Protein AF-0000000069871556 (afdb_homodimer)

Secondary structure (DSSP, 8-state):
---HHHHHHHHHHHHHHHHHHHHHHHHHHHHHHHT-HHHHHHHHHHHHHHHHHHHHHHHHHHHTT-------B-------SSHHHHHHHHHHHHHHHHHHHHHHHHHHHHTT-HHHHHHHHHHHHHHHHHHHHHHHHHHHHHHHTTTTHHHHHHHHTT-/---HHHHHHHHHHHHHHHHHHHHHHHHHHHHHHHT-HHHHHHHHHHHHHHHHHHHHHHHHHHHTT-------B-------S-HHHHHHHHHHHHHHHHHHHHHHHHHHHHTT-HHHHHHHHHHHHHHHHHHHHHHHHHHHHHHHTTTTHHHHHHHHTT-

Solvent-accessible surface area (backbone atoms only — not comparable to full-atom values): 15840 Å² total; per-residue (Å²): 116,59,48,70,70,56,45,51,53,51,36,52,48,30,41,50,26,45,39,49,15,46,35,27,38,17,48,13,46,42,26,46,62,72,68,33,58,15,48,14,47,41,24,39,52,49,14,52,50,30,42,49,53,23,51,53,52,35,50,49,35,33,74,36,70,37,79,49,60,50,62,54,34,71,63,47,73,57,77,76,86,50,71,63,56,47,36,48,49,48,27,53,47,44,50,50,52,43,52,52,52,51,52,49,41,49,53,28,56,75,68,66,37,63,68,56,36,59,59,46,48,56,52,55,56,49,40,54,52,51,36,52,51,32,46,49,50,40,52,50,43,67,71,41,35,87,86,30,43,62,57,54,23,53,58,40,40,72,105,118,60,49,72,69,56,44,50,52,51,37,51,48,30,40,50,26,45,41,50,16,47,34,27,38,18,48,14,46,42,28,45,61,72,68,32,58,16,48,13,46,40,25,40,54,49,14,54,50,29,41,49,51,23,48,54,53,34,52,49,35,32,74,36,71,37,79,50,60,48,61,55,32,71,64,44,72,58,76,75,87,47,73,63,56,47,35,47,49,48,28,53,48,43,51,50,51,43,51,54,51,52,52,49,42,51,53,27,54,76,66,65,37,62,69,57,35,58,59,46,47,56,53,57,59,49,39,54,54,51,35,52,50,33,47,49,50,40,53,50,44,66,70,41,35,86,86,30,41,61,58,53,24,53,59,39,41,72,105

InterPro domains:
  IPR001519 Ferritin [PTHR11431] (3-147)
  IPR008331 Ferritin/DPS domain [PF00210] (8-143)
  IPR009040 Ferritin-like diiron domain [PS50905] (1-145)
  IPR009078 Ferritin-like superfamily [SSF47240] (1-158)
  IPR012347 Ferritin-like [G3DSA:1.20.1260.10] (1-159)
  IPR041719 Ferritin, prokaryotic-type [cd01055] (3-156)

Radius of gyration: 21.1 Å; Cα contacts (8 Å, |Δi|>4): 414; chains: 2; bounding box: 62×54×36 Å

Nearest PDB structures (foldseek):
  7vvs-assembly1_D  TM=9.838E-01  e=4.159E-13  Thermotoga maritima MSB8
  6txl-assembly1_D  TM=9.818E-01  e=3.579E-13  Thermotoga maritima MSB8
  6txm-assembly1_C  TM=9.815E-01  e=4.596E-13  Thermotoga maritima MSB8
  6txm-assembly1_H  TM=9.782E-01  e=6.858E-13  Thermotoga maritima MSB8
  6txm-assembly1_E  TM=9.818E-01  e=9.734E-13  Thermotoga maritima MSB8

pLDDT: mean 97.81, std 2.48, range [74.44, 98.88]

Organism: Bacteroides thetaiotaomicron (strain ATCC 29148 / DSM 2079 / JCM 5827 / CCUG 10774 / NCTC 10582 / VPI-5482 / E50) (NCBI:txid226186)

Sequence (318 aa):
MISEKLQKAINEQITAEMWSSNLYLAMSFYFEKEGFSGFAHWMKKQSQEEMGHAYAMADYIIKRGGTAIVDKIDVVPNGWGTPLEVFEHVYKHECHVSALVDKLVDVAAAEKDKATQDFLWGFVREQVEEEATAQGIVDKIKKAGDTGIFFVDSQLGQRMISEKLQKAINEQITAEMWSSNLYLAMSFYFEKEGFSGFAHWMKKQSQEEMGHAYAMADYIIKRGGTAIVDKIDVVPNGWGTPLEVFEHVYKHECHVSALVDKLVDVAAAEKDKATQDFLWGFVREQVEEEATAQGIVDKIKKAGDTGIFFVDSQLGQR

Foldseek 3Di:
DDDPQLLVLLLVLLLVLLLQLVQLQLVLVACVVVPLNLSSQLSNVVSVVSNVVSVLSQVVQVVVVHHHDDDDHDDYDNDDDDPLGSLVVVLVSLVVSLVSLVVSLVSCVVVVPVVVNVVSVVVNVVSVVSNVVSVVLSVVDVVCDPVCNNVSSVVSSVD/DDDPQLLVLLLVLLLVLLLQLVQLQLVLVACVVVPLNLSSQLSNVVSVVSNVVSVLSQVVQVVVVHHHDDDDHDDYDNDDDDPLGSLVVVLVSLVVSLVSLVVSLVSCVVVVPPVVNVVSVVVNVVSVVSNVVSVVLSVVDVVCDPVCNNVSSVVSSVD

Structure (mmCIF, N/CA/C/O backbone):
data_AF-0000000069871556-model_v1
#
loop_
_entity.id
_entity.type
_entity.pdbx_description
1 polymer Ferritin
#
loop_
_atom_site.group_PDB
_atom_site.id
_atom_site.type_symbol
_atom_site.label_atom_id
_atom_site.label_alt_id
_atom_site.label_comp_id
_atom_site.label_asym_id
_atom_site.label_entity_id
_atom_site.label_seq_id
_atom_site.pdbx_PDB_ins_code
_atom_site.Cartn_x
_atom_site.Cartn_y
_atom_site.Cartn_z
_atom_site.occupancy
_atom_site.B_iso_or_equiv
_atom_site.auth_seq_id
_atom_site.auth_comp_id
_atom_site.auth_asym_id
_atom_site.auth_atom_id
_atom_site.pdbx_PDB_model_num
ATOM 1 N N . MET A 1 1 ? -1.013 -27.422 -10.117 1 91.06 1 MET A N 1
ATOM 2 C CA . MET A 1 1 ? -1.24 -26.625 -8.922 1 91.06 1 MET A CA 1
ATOM 3 C C . MET A 1 1 ? 0.07 -26.359 -8.188 1 91.06 1 MET A C 1
ATOM 5 O O . MET A 1 1 ? 0.954 -27.219 -8.156 1 91.06 1 MET A O 1
ATOM 9 N N . ILE A 1 2 ? 0.236 -25.047 -7.73 1 96.31 2 ILE A N 1
ATOM 10 C CA . ILE A 1 2 ? 1.456 -24.688 -7.016 1 96.31 2 ILE A CA 1
ATOM 11 C C . ILE A 1 2 ? 1.526 -25.453 -5.699 1 96.31 2 ILE A C 1
ATOM 13 O O . ILE A 1 2 ? 0.503 -25.672 -5.047 1 96.31 2 ILE A O 1
ATOM 17 N N . SER A 1 3 ? 2.709 -25.938 -5.312 1 97.69 3 SER A N 1
ATOM 18 C CA . SER A 1 3 ? 2.873 -26.672 -4.062 1 97.69 3 SER A CA 1
ATOM 19 C C . SER A 1 3 ? 2.678 -25.766 -2.855 1 97.69 3 SER A C 1
ATOM 21 O O . SER A 1 3 ? 2.826 -24.547 -2.957 1 97.69 3 SER A O 1
ATOM 23 N N . GLU A 1 4 ? 2.328 -26.375 -1.718 1 97.62 4 GLU A N 1
ATOM 24 C CA . GLU A 1 4 ? 2.154 -25.609 -0.485 1 97.62 4 GLU A CA 1
ATOM 25 C C . GLU A 1 4 ? 3.447 -24.906 -0.086 1 97.62 4 GLU A C 1
ATOM 27 O O . GLU A 1 4 ? 3.418 -23.781 0.398 1 97.62 4 GLU A O 1
ATOM 32 N N . LYS A 1 5 ? 4.512 -25.641 -0.271 1 98.06 5 LYS A N 1
ATOM 33 C CA . LYS A 1 5 ? 5.816 -25.078 0.077 1 98.06 5 LYS A CA 1
ATOM 34 C C . LYS A 1 5 ? 6.125 -23.844 -0.761 1 98.06 5 LYS A C 1
ATOM 36 O O . LYS A 1 5 ? 6.547 -22.812 -0.228 1 98.06 5 LYS A O 1
ATOM 41 N N . LEU A 1 6 ? 5.945 -23.922 -2.016 1 98.06 6 LEU A N 1
ATOM 42 C CA . LEU A 1 6 ? 6.219 -22.812 -2.916 1 98.06 6 LEU A CA 1
ATOM 43 C C . LEU A 1 6 ? 5.238 -21.672 -2.68 1 98.06 6 LEU A C 1
ATOM 45 O O . LEU A 1 6 ? 5.629 -20.5 -2.688 1 98.06 6 LEU A O 1
ATOM 49 N N . GLN A 1 7 ? 3.977 -22.016 -2.512 1 98.38 7 GLN A N 1
ATOM 50 C CA . GLN A 1 7 ? 2.969 -21.016 -2.191 1 98.38 7 GLN A CA 1
ATOM 51 C C . GLN A 1 7 ? 3.369 -20.203 -0.959 1 98.38 7 GLN A C 1
ATOM 53 O O . GLN A 1 7 ? 3.291 -18.969 -0.964 1 98.38 7 GLN A O 1
ATOM 58 N N . LYS A 1 8 ? 3.775 -20.891 0.031 1 98.62 8 LYS A N 1
ATOM 59 C CA . LYS A 1 8 ? 4.195 -20.219 1.262 1 98.62 8 LYS A CA 1
ATOM 60 C C . LYS A 1 8 ? 5.387 -19.312 1.014 1 98.62 8 LYS A C 1
ATOM 62 O O . LYS A 1 8 ? 5.418 -18.172 1.501 1 98.62 8 LYS A O 1
ATOM 67 N N . ALA A 1 9 ? 6.328 -19.75 0.281 1 98.75 9 ALA A N 1
ATOM 68 C CA . ALA A 1 9 ? 7.535 -18.984 -0.005 1 98.75 9 ALA A CA 1
ATOM 69 C C . ALA A 1 9 ? 7.203 -17.719 -0.8 1 98.75 9 ALA A C 1
ATOM 71 O O . ALA A 1 9 ? 7.746 -16.641 -0.532 1 98.75 9 ALA A O 1
ATOM 72 N N . ILE A 1 10 ? 6.348 -17.859 -1.777 1 98.75 10 ILE A N 1
ATOM 73 C CA . ILE A 1 10 ? 5.984 -16.703 -2.592 1 98.75 10 ILE A CA 1
ATOM 74 C C . ILE A 1 10 ? 5.18 -15.719 -1.754 1 98.75 10 ILE A C 1
ATOM 76 O O . ILE A 1 10 ? 5.363 -14.5 -1.87 1 98.75 10 ILE A O 1
ATOM 80 N N . ASN A 1 11 ? 4.301 -16.203 -0.9 1 98.81 11 ASN A N 1
ATOM 81 C CA . ASN A 1 11 ? 3.559 -15.312 -0.019 1 98.81 11 ASN A CA 1
ATOM 82 C C . ASN A 1 11 ? 4.492 -14.555 0.923 1 98.81 11 ASN A 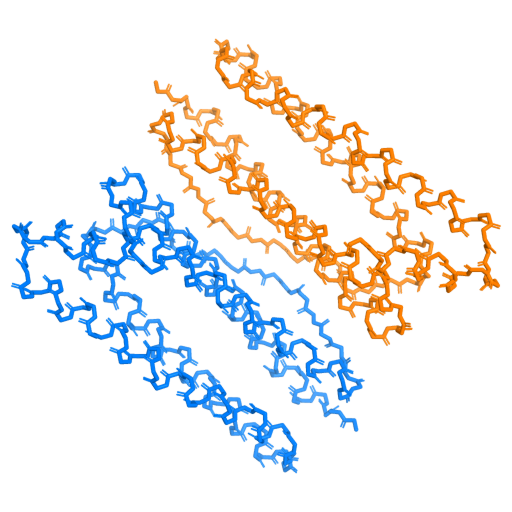C 1
ATOM 84 O O . ASN A 1 11 ? 4.246 -13.391 1.239 1 98.81 11 ASN A O 1
ATOM 88 N N . GLU A 1 12 ? 5.531 -15.203 1.371 1 98.81 12 GLU A N 1
ATOM 89 C CA . GLU A 1 12 ? 6.535 -14.516 2.174 1 98.81 12 GLU A CA 1
ATOM 90 C C . GLU A 1 12 ? 7.211 -13.406 1.379 1 98.81 12 GLU A C 1
ATOM 92 O O . GLU A 1 12 ? 7.48 -12.328 1.914 1 98.81 12 GLU A O 1
ATOM 97 N N . GLN A 1 13 ? 7.484 -13.695 0.133 1 98.81 13 GLN A N 1
ATOM 98 C CA . GLN A 1 13 ? 8.078 -12.68 -0.727 1 98.81 13 GLN A CA 1
ATOM 99 C C . GLN A 1 13 ? 7.102 -11.531 -0.973 1 98.81 13 GLN A C 1
ATOM 101 O O . GLN A 1 13 ? 7.512 -10.375 -1.07 1 98.81 13 GLN A O 1
ATOM 106 N N . ILE A 1 14 ? 5.797 -11.836 -1.159 1 98.81 14 ILE A N 1
ATOM 107 C CA . ILE A 1 14 ? 4.777 -10.805 -1.289 1 98.81 14 ILE A CA 1
ATOM 108 C C . ILE A 1 14 ? 4.848 -9.859 -0.092 1 98.81 14 ILE A C 1
ATOM 110 O O . ILE A 1 14 ? 4.875 -8.633 -0.26 1 98.81 14 ILE A O 1
ATOM 114 N N . THR A 1 15 ? 4.938 -10.406 1.08 1 98.81 15 THR A N 1
ATOM 115 C CA . THR A 1 15 ? 5.027 -9.602 2.295 1 98.81 15 THR A CA 1
ATOM 116 C C . THR A 1 15 ? 6.297 -8.758 2.291 1 98.81 15 THR A C 1
ATOM 118 O O . THR A 1 15 ? 6.266 -7.582 2.672 1 98.81 15 THR A O 1
ATOM 121 N N . ALA A 1 16 ? 7.359 -9.312 1.826 1 98.81 16 ALA A N 1
ATOM 122 C CA . ALA A 1 16 ? 8.625 -8.586 1.754 1 98.81 16 ALA A CA 1
ATOM 123 C C . ALA A 1 16 ? 8.523 -7.414 0.78 1 98.81 16 ALA A C 1
ATOM 125 O O . ALA A 1 16 ? 9.047 -6.328 1.049 1 98.81 16 ALA A O 1
ATOM 126 N N . GLU A 1 17 ? 7.887 -7.652 -0.325 1 98.88 17 GLU A N 1
ATOM 127 C CA . GLU A 1 17 ? 7.691 -6.582 -1.298 1 98.88 17 GLU A CA 1
ATOM 128 C C . GLU A 1 17 ? 6.816 -5.469 -0.728 1 98.88 17 GLU A C 1
ATOM 130 O O . GLU A 1 17 ? 7.074 -4.285 -0.963 1 98.88 17 GLU A O 1
ATOM 135 N N . MET A 1 18 ? 5.793 -5.844 -0.038 1 98.88 18 MET A N 1
ATOM 136 C CA . MET A 1 18 ? 4.922 -4.844 0.573 1 98.88 18 MET A CA 1
ATOM 137 C C . MET A 1 18 ? 5.668 -4.051 1.642 1 98.88 18 MET A C 1
ATOM 139 O O . MET A 1 18 ? 5.457 -2.848 1.787 1 98.88 18 MET A O 1
ATOM 143 N N . TRP A 1 19 ? 6.52 -4.715 2.361 1 98.88 19 TRP A N 1
ATOM 144 C CA . TRP A 1 19 ? 7.371 -4.016 3.318 1 98.88 19 TRP A CA 1
ATOM 145 C C . TRP A 1 19 ? 8.289 -3.023 2.611 1 98.88 19 TRP A C 1
ATOM 147 O O . TRP A 1 19 ? 8.453 -1.889 3.064 1 98.88 19 TRP A O 1
ATOM 157 N N . SER A 1 20 ? 8.875 -3.502 1.504 1 98.88 20 SER A N 1
ATOM 158 C CA . SER A 1 20 ? 9.711 -2.619 0.701 1 98.88 20 SER A CA 1
ATOM 159 C C . SER A 1 20 ? 8.93 -1.396 0.229 1 98.88 20 SER A C 1
ATOM 161 O O . SER A 1 20 ? 9.461 -0.28 0.234 1 98.88 20 SER A O 1
ATOM 163 N N . SER A 1 21 ? 7.695 -1.638 -0.207 1 98.81 21 SER A N 1
ATOM 164 C CA . SER A 1 21 ? 6.832 -0.536 -0.617 1 98.81 21 SER A CA 1
ATOM 165 C C . SER A 1 21 ? 6.652 0.475 0.511 1 98.81 21 SER A C 1
ATOM 167 O O . SER A 1 21 ? 6.766 1.683 0.292 1 98.81 21 SER A O 1
ATOM 169 N N . ASN A 1 22 ? 6.434 -0.012 1.707 1 98.81 22 ASN A N 1
ATOM 170 C CA . ASN A 1 22 ? 6.285 0.864 2.865 1 98.81 22 ASN A CA 1
ATOM 171 C C . ASN A 1 22 ? 7.582 1.6 3.182 1 98.81 22 ASN A C 1
ATOM 173 O O . ASN A 1 22 ? 7.559 2.76 3.596 1 98.81 22 ASN A O 1
ATOM 177 N N . LEU A 1 23 ? 8.727 0.921 3.037 1 98.88 23 LEU A N 1
ATOM 178 C CA . LEU A 1 23 ? 10.023 1.539 3.268 1 98.88 23 LEU A CA 1
ATOM 179 C C . LEU A 1 23 ? 10.219 2.754 2.365 1 98.88 23 LEU A C 1
ATOM 181 O O . LEU A 1 23 ? 10.562 3.836 2.842 1 98.88 23 LEU A O 1
ATOM 185 N N . TYR A 1 24 ? 9.969 2.551 1.105 1 98.88 24 TYR A N 1
ATOM 186 C CA . TYR A 1 24 ? 10.148 3.631 0.14 1 98.88 24 TYR A CA 1
ATOM 187 C C . TYR A 1 24 ? 9.141 4.75 0.381 1 98.88 24 TYR A C 1
ATOM 189 O O . TYR A 1 24 ? 9.445 5.926 0.162 1 98.88 24 TYR A O 1
ATOM 197 N N . LEU A 1 25 ? 7.949 4.375 0.811 1 98.81 25 LEU A N 1
ATOM 198 C CA . LEU A 1 25 ? 6.961 5.391 1.162 1 98.81 25 LEU A CA 1
ATOM 199 C C . LEU A 1 25 ? 7.445 6.234 2.336 1 98.81 25 LEU A C 1
ATOM 201 O O . LEU A 1 25 ? 7.34 7.465 2.305 1 98.81 25 LEU A O 1
ATOM 205 N N . ALA A 1 26 ? 7.988 5.598 3.309 1 98.81 26 ALA A N 1
ATOM 206 C CA . ALA A 1 26 ? 8.531 6.309 4.461 1 98.81 26 ALA A CA 1
ATOM 207 C C . ALA A 1 26 ? 9.664 7.246 4.039 1 98.81 26 ALA A C 1
ATOM 209 O O . ALA A 1 26 ? 9.75 8.375 4.523 1 98.81 26 ALA A O 1
ATOM 210 N N . MET A 1 27 ? 10.492 6.781 3.16 1 98.88 27 MET A N 1
ATOM 211 C CA . MET A 1 27 ? 11.578 7.613 2.648 1 98.88 27 MET A CA 1
ATOM 212 C C . MET A 1 27 ? 11.031 8.805 1.876 1 98.88 27 MET A C 1
ATOM 214 O O . MET A 1 27 ? 11.602 9.898 1.923 1 98.88 27 MET A O 1
ATOM 218 N N . SER A 1 28 ? 9.945 8.539 1.122 1 98.75 28 SER A N 1
ATOM 219 C CA . SER A 1 28 ? 9.297 9.633 0.4 1 98.75 28 SER A CA 1
ATOM 220 C C . SER A 1 28 ? 8.812 10.719 1.354 1 98.75 28 SER A C 1
ATOM 222 O O . SER A 1 28 ? 9.062 11.906 1.13 1 98.75 28 SER A O 1
ATOM 224 N N . PHE A 1 29 ? 8.133 10.297 2.43 1 98.56 29 PHE A N 1
ATOM 225 C CA . PHE A 1 29 ? 7.66 11.242 3.434 1 98.56 29 PHE A CA 1
ATOM 226 C C . PHE A 1 29 ? 8.828 12.008 4.043 1 98.56 29 PHE A C 1
ATOM 228 O O . PHE A 1 29 ? 8.758 13.227 4.219 1 98.56 29 PHE A O 1
ATOM 235 N N . TYR A 1 30 ? 9.914 11.352 4.328 1 98.5 30 TYR A N 1
ATOM 236 C CA . TYR A 1 30 ? 11.102 11.93 4.934 1 98.5 30 TYR A CA 1
ATOM 237 C C . TYR A 1 30 ? 11.703 13.008 4.035 1 98.5 30 TYR A C 1
ATOM 239 O O . TYR A 1 30 ? 11.969 14.125 4.484 1 98.5 30 TYR A O 1
ATOM 247 N N . PHE A 1 31 ? 11.852 12.656 2.764 1 98.56 31 PHE A N 1
ATOM 248 C CA . PHE A 1 31 ? 12.461 13.586 1.818 1 98.56 31 PHE A CA 1
ATOM 249 C C . PHE A 1 31 ? 11.57 14.797 1.595 1 98.56 31 PHE A C 1
ATOM 251 O O . PHE A 1 31 ? 12.062 15.914 1.437 1 98.56 31 PHE A O 1
ATOM 258 N N . GLU A 1 32 ? 10.289 14.547 1.526 1 98.12 32 GLU A N 1
ATOM 259 C CA . GLU A 1 32 ? 9.375 15.672 1.37 1 98.12 32 GLU A CA 1
ATOM 260 C C . GLU A 1 32 ? 9.516 16.656 2.525 1 98.12 32 GLU A C 1
ATOM 262 O O . GLU A 1 32 ? 9.594 17.875 2.307 1 98.12 32 GLU A O 1
ATOM 267 N N . LYS A 1 33 ? 9.594 16.141 3.711 1 97.56 33 LYS A N 1
ATOM 268 C CA . LYS A 1 33 ? 9.734 16.969 4.898 1 97.56 33 LYS A CA 1
ATOM 269 C C . LYS A 1 33 ? 11.07 17.719 4.891 1 97.56 33 LYS A C 1
ATOM 271 O O . LYS A 1 33 ? 11.133 18.875 5.297 1 97.56 33 LYS A O 1
ATOM 276 N N . GLU A 1 34 ? 12.086 17.062 4.387 1 97.25 34 GLU A N 1
ATOM 277 C CA . GLU A 1 34 ? 13.43 17.625 4.398 1 97.25 34 GLU A CA 1
ATOM 278 C C . GLU A 1 34 ? 13.625 18.594 3.24 1 97.25 34 GLU A C 1
ATOM 280 O O . GLU A 1 34 ? 14.695 19.203 3.104 1 97.25 34 GLU A O 1
ATOM 285 N N . GLY A 1 35 ? 12.656 18.688 2.346 1 96.81 35 GLY A N 1
ATOM 286 C CA . GLY A 1 35 ? 12.703 19.688 1.286 1 96.81 35 GLY A CA 1
ATOM 287 C C . GLY A 1 35 ? 13.32 19.172 0.003 1 96.81 35 GLY A C 1
ATOM 288 O O . GLY A 1 35 ? 13.797 19.953 -0.825 1 96.81 35 GLY A O 1
ATOM 289 N N . PHE A 1 36 ? 13.414 17.828 -0.151 1 97.88 36 PHE A N 1
ATOM 290 C CA . PHE A 1 36 ? 13.922 17.188 -1.366 1 97.88 36 PHE A CA 1
ATOM 291 C C . PHE A 1 36 ? 12.789 16.578 -2.172 1 97.88 36 PHE A C 1
ATOM 293 O O . PHE A 1 36 ? 12.609 15.359 -2.178 1 97.88 36 PHE A O 1
ATOM 300 N N . SER A 1 37 ? 12.094 17.391 -2.963 1 97.88 37 SER A N 1
ATOM 301 C CA . SER A 1 37 ? 10.875 16.969 -3.641 1 97.88 37 SER A CA 1
ATOM 302 C C . SER A 1 37 ? 11.18 15.977 -4.754 1 97.88 37 SER A C 1
ATOM 304 O O . SER A 1 37 ? 10.375 15.086 -5.035 1 97.88 37 SER A O 1
ATOM 306 N N . GLY A 1 38 ? 12.258 16.172 -5.461 1 98.5 38 GLY A N 1
ATOM 307 C CA . GLY A 1 38 ? 12.641 15.203 -6.48 1 98.5 38 GLY A CA 1
ATOM 308 C C . GLY A 1 38 ? 12.914 13.82 -5.922 1 98.5 38 GLY A C 1
ATOM 309 O O . GLY A 1 38 ? 12.422 12.82 -6.457 1 98.5 38 GLY A O 1
ATOM 310 N N . PHE A 1 39 ? 13.703 13.789 -4.816 1 98.75 39 PHE A N 1
ATOM 311 C CA . PHE A 1 39 ? 13.945 12.523 -4.133 1 98.75 39 PHE A CA 1
ATOM 312 C C . PHE A 1 39 ? 12.641 11.906 -3.643 1 98.75 39 PHE A C 1
ATOM 314 O O . PHE A 1 39 ? 12.43 10.703 -3.783 1 98.75 39 PHE A O 1
ATOM 321 N N . ALA A 1 40 ? 11.781 12.727 -3.047 1 98.62 40 ALA A N 1
ATOM 322 C CA . ALA A 1 40 ? 10.492 12.25 -2.555 1 98.62 40 ALA A CA 1
ATOM 323 C C . ALA A 1 40 ? 9.688 11.602 -3.676 1 98.62 40 ALA A C 1
ATOM 325 O O . ALA A 1 40 ? 9.102 10.531 -3.486 1 98.62 40 ALA A O 1
ATOM 326 N N . HIS A 1 41 ? 9.672 12.258 -4.781 1 98.56 41 HIS A N 1
ATOM 327 C CA . HIS A 1 41 ? 8.961 11.742 -5.941 1 98.56 41 HIS A CA 1
ATOM 328 C C . HIS A 1 41 ? 9.523 10.398 -6.387 1 98.56 41 HIS A C 1
ATOM 330 O O . HIS A 1 41 ? 8.766 9.461 -6.641 1 98.56 41 HIS A O 1
ATOM 336 N N . TRP A 1 42 ? 10.82 10.312 -6.523 1 98.69 42 TRP A N 1
ATOM 337 C CA . TRP A 1 42 ? 11.484 9.07 -6.922 1 98.69 42 TRP A CA 1
ATOM 338 C C . TRP A 1 42 ? 11.133 7.938 -5.969 1 98.69 42 TRP A C 1
ATOM 340 O O . TRP A 1 42 ? 10.82 6.828 -6.402 1 98.69 42 TRP A O 1
ATOM 350 N N . MET A 1 43 ? 11.164 8.258 -4.668 1 98.81 43 MET A N 1
ATOM 351 C CA . MET A 1 43 ? 10.867 7.238 -3.66 1 98.81 43 MET A CA 1
ATOM 352 C C . MET A 1 43 ? 9.422 6.777 -3.764 1 98.81 43 MET A C 1
ATOM 354 O O . MET A 1 43 ? 9.133 5.586 -3.615 1 98.81 43 MET A O 1
ATOM 358 N N . LYS A 1 44 ? 8.531 7.695 -3.949 1 98.5 44 LYS A N 1
ATOM 359 C CA . LYS A 1 44 ? 7.129 7.336 -4.105 1 98.5 44 LYS A CA 1
ATOM 360 C C . LYS A 1 44 ? 6.926 6.406 -5.297 1 98.5 44 LYS A C 1
ATOM 362 O O . LYS A 1 44 ? 6.176 5.43 -5.211 1 98.5 44 LYS A O 1
ATOM 367 N N . LYS A 1 45 ? 7.504 6.688 -6.395 1 98.44 45 LYS A N 1
ATOM 368 C CA . LYS A 1 45 ? 7.43 5.828 -7.57 1 98.44 45 LYS A CA 1
ATOM 369 C C . LYS A 1 45 ? 7.996 4.441 -7.273 1 98.44 45 LYS A C 1
ATOM 371 O O . LYS A 1 45 ? 7.441 3.432 -7.719 1 98.44 45 LYS A O 1
ATOM 376 N N . GLN A 1 46 ? 9.133 4.453 -6.574 1 98.31 46 GLN A N 1
ATOM 377 C CA . GLN A 1 46 ? 9.703 3.17 -6.168 1 98.31 46 GLN A CA 1
ATOM 378 C C . GLN A 1 46 ? 8.711 2.381 -5.312 1 98.31 46 GLN A C 1
ATOM 380 O O . GLN A 1 46 ? 8.57 1.169 -5.484 1 98.31 46 GLN A O 1
ATOM 385 N N . SER A 1 47 ? 8.047 3.049 -4.367 1 98.69 47 SER A N 1
ATOM 386 C CA . SER A 1 47 ? 7.027 2.42 -3.533 1 98.69 47 SER A CA 1
ATOM 387 C C . SER A 1 47 ? 5.945 1.766 -4.383 1 98.69 47 SER A C 1
ATOM 389 O O . SER A 1 47 ? 5.574 0.613 -4.148 1 98.69 47 SER A O 1
ATOM 391 N N . GLN A 1 48 ? 5.469 2.48 -5.363 1 97.81 48 GLN A N 1
ATOM 392 C CA . GLN A 1 48 ? 4.438 1.963 -6.254 1 97.81 48 GLN A CA 1
ATOM 393 C C . GLN A 1 48 ? 4.949 0.769 -7.055 1 97.81 48 GLN A C 1
ATOM 395 O O . GLN A 1 48 ? 4.219 -0.2 -7.273 1 97.81 48 GLN A O 1
ATOM 400 N N . GLU A 1 49 ? 6.141 0.869 -7.496 1 98.19 49 GLU A N 1
ATOM 401 C CA . GLU A 1 49 ? 6.734 -0.234 -8.242 1 98.19 49 GLU A CA 1
ATOM 402 C C . GLU A 1 49 ? 6.797 -1.504 -7.398 1 98.19 49 GLU A C 1
ATOM 404 O O . GLU A 1 49 ? 6.441 -2.586 -7.871 1 98.19 49 GLU A O 1
ATOM 409 N N . GLU A 1 50 ? 7.277 -1.357 -6.125 1 98.62 50 GLU A N 1
ATOM 410 C CA . GLU A 1 50 ? 7.348 -2.529 -5.258 1 98.62 50 GLU A CA 1
ATOM 411 C C . GLU A 1 50 ? 5.969 -3.137 -5.035 1 98.62 50 GLU A C 1
ATOM 413 O O . GLU A 1 50 ? 5.832 -4.355 -4.922 1 98.62 50 GLU A O 1
ATOM 418 N N . MET A 1 51 ? 4.965 -2.324 -4.855 1 98.38 51 MET A N 1
ATOM 419 C CA . MET A 1 51 ? 3.604 -2.844 -4.738 1 98.38 51 MET A CA 1
ATOM 420 C C . MET A 1 51 ? 3.205 -3.613 -5.992 1 98.38 51 MET A C 1
ATOM 422 O O . MET A 1 51 ? 2.52 -4.633 -5.91 1 98.38 51 MET A O 1
ATOM 426 N N . GLY A 1 52 ? 3.604 -3.076 -7.133 1 98.25 52 GLY A N 1
ATOM 427 C CA . GLY A 1 52 ? 3.383 -3.803 -8.375 1 98.25 52 GLY A CA 1
ATOM 428 C C . GLY A 1 52 ? 3.992 -5.191 -8.367 1 98.25 52 GLY A C 1
ATOM 429 O O . GLY A 1 52 ? 3.404 -6.137 -8.898 1 98.25 52 GLY A O 1
ATOM 430 N N . HIS A 1 53 ? 5.191 -5.363 -7.805 1 98.75 53 HIS A N 1
ATOM 431 C CA . HIS A 1 53 ? 5.812 -6.676 -7.668 1 98.75 53 HIS A CA 1
ATOM 432 C C . HIS A 1 53 ? 4.957 -7.605 -6.816 1 98.75 53 HIS A C 1
ATOM 434 O O . HIS A 1 53 ? 4.75 -8.766 -7.172 1 98.75 53 HIS A O 1
ATOM 440 N N . ALA A 1 54 ? 4.453 -7.098 -5.738 1 98.62 54 ALA A N 1
ATOM 441 C CA . ALA A 1 54 ? 3.578 -7.879 -4.867 1 98.62 54 ALA A CA 1
ATOM 442 C C . ALA A 1 54 ? 2.334 -8.344 -5.617 1 98.62 54 ALA A C 1
ATOM 444 O O . ALA A 1 54 ? 1.935 -9.508 -5.512 1 98.62 54 ALA A O 1
ATOM 445 N N . TYR A 1 55 ? 1.737 -7.426 -6.379 1 98.44 55 TYR A N 1
ATOM 446 C CA . TYR A 1 55 ? 0.546 -7.758 -7.156 1 98.44 55 TYR A CA 1
ATOM 447 C C . TYR A 1 55 ? 0.841 -8.852 -8.172 1 98.44 55 TYR A C 1
ATOM 449 O O . TYR A 1 55 ? 0.071 -9.805 -8.305 1 98.44 55 TYR A O 1
ATOM 457 N N . ALA A 1 56 ? 1.938 -8.68 -8.859 1 98.62 56 ALA A N 1
ATOM 458 C CA . ALA A 1 56 ? 2.307 -9.656 -9.883 1 98.62 56 ALA A CA 1
ATOM 459 C C . ALA A 1 56 ? 2.482 -11.047 -9.273 1 98.62 56 ALA A C 1
ATOM 461 O O . ALA A 1 56 ? 2.045 -12.047 -9.852 1 98.62 56 ALA A O 1
ATOM 462 N N . MET A 1 57 ? 3.08 -11.141 -8.164 1 98.81 57 MET A N 1
ATOM 463 C CA . MET A 1 57 ? 3.291 -12.422 -7.488 1 98.81 57 MET A CA 1
ATOM 464 C C . MET A 1 57 ? 1.966 -13.016 -7.023 1 98.81 57 MET A C 1
ATOM 466 O O . MET A 1 57 ? 1.736 -14.219 -7.16 1 98.81 57 MET A O 1
ATOM 470 N N . ALA A 1 58 ? 1.128 -12.18 -6.488 1 98.69 58 ALA A N 1
ATOM 471 C CA . ALA A 1 58 ? -0.186 -12.641 -6.047 1 98.69 58 ALA A CA 1
ATOM 472 C C . ALA A 1 58 ? -0.994 -13.195 -7.215 1 98.69 58 ALA A C 1
ATOM 474 O O . ALA A 1 58 ? -1.564 -14.289 -7.121 1 98.69 58 ALA A O 1
ATOM 475 N N . ASP A 1 59 ? -0.979 -12.422 -8.28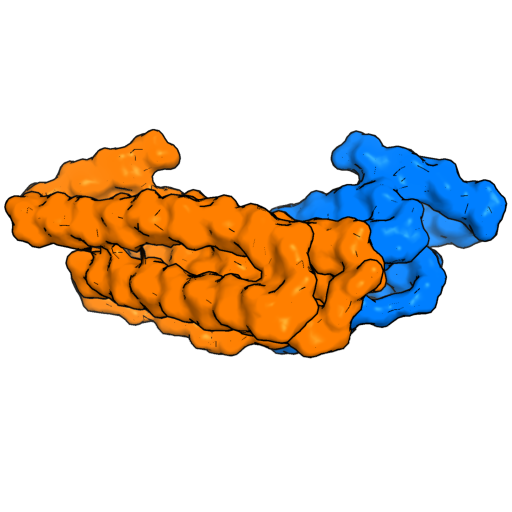1 1 98.38 59 ASP A N 1
ATOM 476 C CA . ASP A 1 59 ? -1.688 -12.859 -9.484 1 98.38 59 ASP A CA 1
ATOM 477 C C . ASP A 1 59 ? -1.164 -14.211 -9.969 1 98.38 59 ASP A C 1
ATOM 479 O O . ASP A 1 59 ? -1.942 -15.07 -10.383 1 98.38 59 ASP A O 1
ATOM 483 N N . TYR A 1 60 ? 0.11 -14.398 -9.922 1 98.75 60 TYR A N 1
ATOM 484 C CA . TYR A 1 60 ? 0.73 -15.641 -10.367 1 98.75 60 TYR A CA 1
ATOM 485 C C . TYR A 1 60 ? 0.277 -16.812 -9.508 1 98.75 60 TYR A C 1
ATOM 487 O O . TYR A 1 60 ? -0.098 -17.875 -10.031 1 98.75 60 TYR A O 1
ATOM 495 N N . ILE A 1 61 ? 0.298 -16.625 -8.164 1 98.38 61 ILE A N 1
ATOM 496 C CA . ILE A 1 61 ? -0.135 -17.672 -7.238 1 98.38 61 ILE A CA 1
ATOM 497 C C . ILE A 1 61 ? -1.564 -18.094 -7.57 1 98.38 61 ILE A C 1
ATOM 499 O O . ILE A 1 61 ? -1.86 -19.281 -7.664 1 98.38 61 ILE A O 1
ATOM 503 N N . ILE A 1 62 ? -2.354 -17.094 -7.742 1 98.31 62 ILE A N 1
ATOM 504 C CA . ILE A 1 62 ? -3.77 -17.344 -7.98 1 98.31 62 ILE A CA 1
ATOM 505 C C . ILE A 1 62 ? -3.945 -18.078 -9.312 1 98.31 62 ILE A C 1
ATOM 507 O O . ILE A 1 62 ? -4.695 -19.047 -9.406 1 98.31 62 ILE A O 1
ATOM 511 N N . LYS A 1 63 ? -3.207 -17.609 -10.297 1 97.81 63 LYS A N 1
ATOM 512 C CA . LYS A 1 63 ? -3.24 -18.234 -11.617 1 97.81 63 LYS A CA 1
ATOM 513 C C . LYS A 1 63 ? -2.824 -19.703 -11.531 1 97.81 63 LYS A C 1
ATOM 515 O O . LYS A 1 63 ? -3.314 -20.547 -12.297 1 97.81 63 LYS A O 1
ATOM 520 N N . ARG A 1 64 ? -1.966 -20.047 -10.594 1 98.12 64 ARG A N 1
ATOM 521 C CA . ARG A 1 64 ? -1.447 -21.406 -10.422 1 98.12 64 ARG A CA 1
ATOM 522 C C . ARG A 1 64 ? -2.314 -22.203 -9.461 1 98.12 64 ARG A C 1
ATOM 524 O O . ARG A 1 64 ? -1.907 -23.266 -8.992 1 98.12 64 ARG A O 1
ATOM 531 N N . GLY A 1 65 ? -3.441 -21.672 -9.062 1 97.62 65 GLY A N 1
ATOM 532 C CA . GLY A 1 65 ? -4.426 -22.391 -8.266 1 97.62 65 GLY A CA 1
ATOM 533 C C . GLY A 1 65 ? -4.207 -22.219 -6.77 1 97.62 65 GLY A C 1
ATOM 534 O O . GLY A 1 65 ? -4.859 -22.906 -5.969 1 97.62 65 GLY A O 1
ATOM 535 N N . GLY A 1 66 ? -3.246 -21.344 -6.383 1 97.94 66 GLY A N 1
ATOM 536 C CA . GLY A 1 66 ? -2.951 -21.125 -4.977 1 97.94 66 GLY A CA 1
ATOM 537 C C . GLY A 1 66 ? -3.709 -19.953 -4.379 1 97.94 66 GLY A C 1
ATOM 538 O O . GLY A 1 66 ? -4.609 -19.406 -5.02 1 97.94 66 GLY A O 1
ATOM 539 N N . THR A 1 67 ? -3.344 -19.656 -3.09 1 98.06 67 THR A N 1
ATOM 540 C CA . THR A 1 67 ? -3.949 -18.562 -2.338 1 98.06 67 THR A CA 1
ATOM 541 C C . THR A 1 67 ? -2.906 -17.5 -1.998 1 98.06 67 THR A C 1
ATOM 543 O O . THR A 1 67 ? -1.913 -17.797 -1.329 1 98.06 67 THR A O 1
ATOM 546 N N . ALA A 1 68 ? -3.166 -16.328 -2.523 1 98.38 68 ALA A N 1
ATOM 547 C CA . ALA A 1 68 ? -2.336 -15.195 -2.125 1 98.38 68 ALA A CA 1
ATOM 548 C C . ALA A 1 68 ? -2.838 -14.578 -0.822 1 98.38 68 ALA A C 1
ATOM 550 O O . ALA A 1 68 ? -4.047 -14.461 -0.61 1 98.38 68 ALA A O 1
ATOM 551 N N . ILE A 1 69 ? -1.909 -14.078 0.01 1 98.19 69 ILE A N 1
ATOM 552 C CA . ILE A 1 69 ? -2.258 -13.586 1.337 1 98.19 69 ILE A CA 1
ATOM 553 C C . ILE A 1 69 ? -1.639 -12.203 1.554 1 98.19 69 ILE A C 1
ATOM 555 O O . ILE A 1 69 ? -0.496 -11.961 1.159 1 98.19 69 ILE A O 1
ATOM 559 N N . VAL A 1 70 ? -2.451 -11.336 2.158 1 98.62 70 VAL A N 1
ATOM 560 C CA . VAL A 1 70 ? -1.924 -10.094 2.703 1 98.62 70 VAL A CA 1
ATOM 561 C C . VAL A 1 70 ? -1.674 -10.25 4.199 1 98.62 70 VAL A C 1
ATOM 563 O O . VAL A 1 70 ? -2.615 -10.258 4.996 1 98.62 70 VAL A O 1
ATOM 566 N N . ASP A 1 71 ? -0.465 -10.359 4.598 1 98.25 71 ASP A N 1
ATOM 567 C CA . ASP A 1 71 ? -0.075 -10.609 5.98 1 98.25 71 ASP A CA 1
ATOM 568 C C . ASP A 1 71 ? 0.309 -9.305 6.684 1 98.25 71 ASP A C 1
ATOM 570 O O . ASP A 1 71 ? 0.238 -8.227 6.09 1 98.25 71 ASP A O 1
ATOM 574 N N . LYS A 1 72 ? 0.608 -9.422 7.988 1 98.44 72 LYS A N 1
ATOM 575 C CA . LYS A 1 72 ? 1.084 -8.258 8.734 1 98.44 72 LYS A CA 1
ATOM 576 C C . LYS A 1 72 ? 2.355 -7.691 8.109 1 98.44 72 LYS A C 1
ATOM 578 O O . LYS A 1 72 ? 3.16 -8.43 7.543 1 98.44 72 LYS A O 1
ATOM 583 N N . ILE A 1 73 ? 2.518 -6.438 8.172 1 98.69 73 ILE A N 1
ATOM 584 C CA . ILE A 1 73 ? 3.732 -5.762 7.727 1 98.69 73 ILE A CA 1
ATOM 585 C C . ILE A 1 73 ? 4.402 -5.074 8.914 1 98.69 73 ILE A C 1
ATOM 587 O O . ILE A 1 73 ? 3.803 -4.215 9.562 1 98.69 73 ILE A O 1
ATOM 591 N N . ASP A 1 74 ? 5.633 -5.426 9.18 1 98.5 74 ASP A N 1
ATOM 592 C CA . ASP A 1 74 ? 6.379 -4.875 10.305 1 98.5 74 ASP A CA 1
ATOM 593 C C . ASP A 1 74 ? 6.734 -3.41 10.062 1 98.5 74 ASP A C 1
ATOM 595 O O . ASP A 1 74 ? 6.621 -2.916 8.938 1 98.5 74 ASP A O 1
ATOM 599 N N . VAL A 1 75 ? 7.102 -2.789 11.148 1 98.19 75 VAL A N 1
ATOM 600 C CA . VAL A 1 75 ? 7.441 -1.372 11.094 1 98.19 75 VAL A CA 1
ATOM 601 C C . VAL A 1 75 ? 8.664 -1.167 10.211 1 98.19 75 VAL A C 1
ATOM 603 O O . VAL A 1 75 ? 9.578 -2 10.188 1 98.19 75 VAL A O 1
ATOM 606 N N . VAL A 1 76 ? 8.695 -0.115 9.453 1 98.56 76 VAL A N 1
ATOM 607 C CA . VAL A 1 76 ? 9.852 0.318 8.68 1 98.56 76 VAL A CA 1
ATOM 608 C C . VAL A 1 76 ? 10.516 1.509 9.367 1 98.56 76 VAL A C 1
ATOM 610 O O . VAL A 1 76 ? 9.898 2.178 10.195 1 98.56 76 VAL A O 1
ATOM 613 N N . PRO A 1 77 ? 11.773 1.79 9.078 1 97.88 77 PRO A N 1
ATOM 614 C CA . PRO A 1 77 ? 12.352 3.045 9.562 1 97.88 77 PRO A CA 1
ATOM 615 C C . PRO A 1 77 ? 11.633 4.277 9.023 1 97.88 77 PRO A C 1
ATOM 617 O O . PRO A 1 77 ? 11.156 4.266 7.887 1 97.88 77 PRO A O 1
ATOM 620 N N . ASN A 1 78 ? 11.609 5.422 9.828 1 97.06 78 ASN A N 1
ATOM 621 C CA . ASN A 1 78 ? 10.914 6.637 9.414 1 97.06 78 ASN A CA 1
ATOM 622 C C . ASN A 1 78 ? 11.836 7.852 9.453 1 97.06 78 ASN A C 1
ATOM 624 O O . ASN A 1 78 ? 11.391 8.977 9.227 1 97.06 78 ASN A O 1
ATOM 628 N N . GLY A 1 79 ? 13.008 7.719 9.656 1 95.31 79 GLY A N 1
ATOM 629 C CA . GLY A 1 79 ? 13.961 8.812 9.711 1 95.31 79 GLY A CA 1
ATOM 630 C C . GLY A 1 79 ? 15.367 8.398 9.336 1 95.31 79 GLY A C 1
ATOM 631 O O . GLY A 1 79 ? 15.789 7.273 9.609 1 95.31 79 GLY A O 1
ATOM 632 N N . TRP A 1 80 ? 16 9.359 8.75 1 96.56 80 TRP A N 1
ATOM 633 C CA . TRP A 1 80 ? 17.375 9.164 8.289 1 96.56 80 TRP A CA 1
ATOM 634 C C . TRP A 1 80 ? 18.203 10.422 8.5 1 96.56 80 TRP A C 1
ATOM 636 O O . TRP A 1 80 ? 17.734 11.391 9.102 1 96.56 80 TRP A O 1
ATOM 646 N N . GLY A 1 81 ? 19.484 10.359 8.203 1 95.44 81 GLY A N 1
ATOM 647 C CA . GLY A 1 81 ? 20.375 11.508 8.273 1 95.44 81 GLY A CA 1
ATOM 648 C C . GLY A 1 81 ? 20.422 12.312 6.988 1 95.44 81 GLY A C 1
ATOM 649 O O . GLY A 1 81 ? 19.484 13.07 6.691 1 95.44 81 GLY A O 1
ATOM 650 N N . THR A 1 82 ? 21.391 12.008 6.094 1 96.56 82 THR A N 1
ATOM 651 C CA . THR A 1 82 ? 21.609 12.742 4.852 1 96.56 82 THR A CA 1
ATOM 652 C C . THR A 1 82 ? 21 11.984 3.668 1 96.56 82 THR A C 1
ATOM 654 O O . THR A 1 82 ? 20.75 10.781 3.758 1 96.56 82 THR A O 1
ATOM 657 N N . PRO A 1 83 ? 20.797 12.688 2.586 1 97.81 83 PRO A N 1
ATOM 658 C CA . PRO A 1 83 ? 20.344 12 1.377 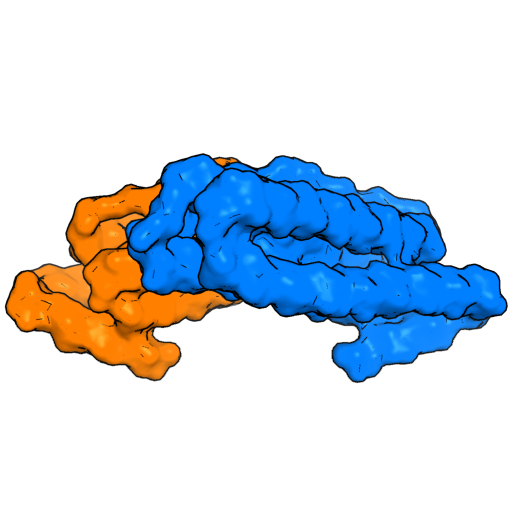1 97.81 83 PRO A CA 1
ATOM 659 C C . PRO A 1 83 ? 21.25 10.828 0.994 1 97.81 83 PRO A C 1
ATOM 661 O O . PRO A 1 83 ? 20.766 9.781 0.559 1 97.81 83 PRO A O 1
ATOM 664 N N . LEU A 1 84 ? 22.5 11.039 1.156 1 98.12 84 LEU A N 1
ATOM 665 C CA . LEU A 1 84 ? 23.438 9.961 0.844 1 98.12 84 LEU A CA 1
ATOM 666 C C . LEU A 1 84 ? 23.141 8.727 1.695 1 98.12 84 LEU A C 1
ATOM 668 O O . LEU A 1 84 ? 23.109 7.605 1.183 1 98.12 84 LEU A O 1
ATOM 672 N N . GLU A 1 85 ? 22.906 8.875 2.969 1 98.44 85 GLU A N 1
ATOM 673 C CA . GLU A 1 85 ? 22.609 7.762 3.863 1 98.44 85 GLU A CA 1
ATOM 674 C C . GLU A 1 85 ? 21.328 7.055 3.451 1 98.44 85 GLU A C 1
ATOM 676 O O . GLU A 1 85 ? 21.234 5.828 3.543 1 98.44 85 GLU A O 1
ATOM 681 N N . VAL A 1 86 ? 20.312 7.824 3.074 1 98.69 86 VAL A N 1
ATOM 682 C CA . VAL A 1 86 ? 19.047 7.246 2.621 1 98.69 86 VAL A CA 1
ATOM 683 C C . VAL A 1 86 ? 19.297 6.355 1.406 1 98.69 86 VAL A C 1
ATOM 685 O O . VAL A 1 86 ? 18.859 5.199 1.377 1 98.69 86 VAL A O 1
ATOM 688 N N . PHE A 1 87 ? 19.984 6.871 0.411 1 98.81 87 PHE A N 1
ATOM 689 C CA . PHE A 1 87 ? 20.141 6.125 -0.832 1 98.81 87 PHE A CA 1
ATOM 690 C C . PHE A 1 87 ? 21.109 4.961 -0.645 1 98.81 87 PHE A C 1
ATOM 692 O O . PHE A 1 87 ? 21 3.941 -1.327 1 98.81 87 PHE A O 1
ATOM 699 N N . GLU A 1 88 ? 22.094 5.078 0.265 1 98.81 88 GLU A N 1
ATOM 700 C CA . GLU A 1 88 ? 22.891 3.91 0.632 1 98.81 88 GLU A CA 1
ATOM 701 C C . GLU A 1 88 ? 22.016 2.822 1.249 1 98.81 88 GLU A C 1
ATOM 703 O O . GLU A 1 88 ? 22.219 1.634 0.994 1 98.81 88 GLU A O 1
ATOM 708 N N . HIS A 1 89 ? 21.078 3.213 2.09 1 98.88 89 HIS A N 1
ATOM 709 C CA . HIS A 1 89 ? 20.109 2.27 2.627 1 98.88 89 HIS A CA 1
ATOM 710 C C . HIS A 1 89 ? 19.281 1.629 1.513 1 98.88 89 HIS A C 1
ATOM 712 O O . HIS A 1 89 ? 19.031 0.421 1.537 1 98.88 89 HIS A O 1
ATOM 718 N N . VAL A 1 90 ? 18.859 2.475 0.547 1 98.88 90 VAL A N 1
ATOM 719 C CA . VAL A 1 90 ? 18.125 1.966 -0.6 1 98.88 90 VAL A CA 1
ATOM 720 C C . VAL A 1 90 ? 18.938 0.884 -1.306 1 98.88 90 VAL A C 1
ATOM 722 O O . VAL A 1 90 ? 18.422 -0.203 -1.584 1 98.88 90 VAL A O 1
ATOM 725 N N . TYR A 1 91 ? 20.219 1.208 -1.615 1 98.88 91 TYR A N 1
ATOM 726 C CA . TYR A 1 91 ? 21.062 0.256 -2.324 1 98.88 91 TYR A CA 1
ATOM 727 C C . TYR A 1 91 ? 21.188 -1.049 -1.546 1 98.88 91 TYR A C 1
ATOM 729 O O . TYR A 1 91 ? 21 -2.133 -2.107 1 98.88 91 TYR A O 1
ATOM 737 N N . LYS A 1 92 ? 21.453 -0.948 -0.265 1 98.88 92 LYS A N 1
ATOM 738 C CA . LYS A 1 92 ? 21.578 -2.137 0.575 1 98.88 92 LYS A CA 1
ATOM 739 C C . LYS A 1 92 ? 20.266 -2.934 0.582 1 98.88 92 LYS A C 1
ATOM 741 O O . LYS A 1 92 ? 20.297 -4.164 0.552 1 98.88 92 LYS A O 1
ATOM 746 N N . HIS A 1 93 ? 19.172 -2.244 0.674 1 98.88 93 HIS A N 1
ATOM 747 C CA . HIS A 1 93 ? 17.875 -2.893 0.682 1 98.88 93 HIS A CA 1
ATOM 748 C C . HIS A 1 93 ? 17.609 -3.631 -0.627 1 98.88 93 HIS A C 1
ATOM 750 O O . HIS A 1 93 ? 17.109 -4.758 -0.622 1 98.88 93 HIS A O 1
ATOM 756 N N . GLU A 1 94 ? 17.922 -2.93 -1.753 1 98.81 94 GLU A N 1
ATOM 757 C CA . GLU A 1 94 ? 17.75 -3.59 -3.043 1 98.81 94 GLU A CA 1
ATOM 758 C C . GLU A 1 94 ? 18.562 -4.871 -3.123 1 98.81 94 GLU A C 1
ATOM 760 O O . GLU A 1 94 ? 18.125 -5.867 -3.691 1 98.81 94 GLU A O 1
ATOM 765 N N . CYS A 1 95 ? 19.828 -4.855 -2.611 1 98.81 95 CYS A N 1
ATOM 766 C CA . CYS A 1 95 ? 20.656 -6.055 -2.566 1 98.81 95 CYS A CA 1
ATOM 767 C C . CYS A 1 95 ? 20 -7.141 -1.726 1 98.81 95 CYS A C 1
ATOM 769 O O . CYS A 1 95 ? 20.031 -8.32 -2.086 1 98.81 95 CYS A O 1
ATOM 771 N N . HIS A 1 96 ? 19.453 -6.73 -0.615 1 98.88 96 HIS A N 1
ATOM 772 C CA . HIS A 1 96 ? 18.719 -7.668 0.235 1 98.88 96 HIS A CA 1
ATOM 773 C C . HIS A 1 96 ? 17.562 -8.305 -0.515 1 98.88 96 HIS A C 1
ATOM 775 O O . HIS A 1 96 ? 17.359 -9.523 -0.449 1 98.88 96 HIS A O 1
ATOM 781 N N . VAL A 1 97 ? 16.75 -7.465 -1.226 1 98.75 97 VAL A N 1
ATOM 782 C CA . VAL A 1 97 ? 15.617 -7.977 -2.006 1 98.75 97 VAL A CA 1
ATOM 783 C C . VAL A 1 97 ? 16.125 -8.984 -3.035 1 98.75 97 VAL A C 1
ATOM 785 O O . VAL A 1 97 ? 15.5 -10.023 -3.248 1 98.75 97 VAL A O 1
ATOM 788 N N . SER A 1 98 ? 17.266 -8.688 -3.725 1 98.75 98 SER A N 1
ATOM 789 C CA . SER A 1 98 ? 17.859 -9.617 -4.676 1 98.75 98 SER A CA 1
ATOM 790 C C . SER A 1 98 ? 18.141 -10.961 -4.027 1 98.75 98 SER A C 1
ATOM 792 O O . SER A 1 98 ? 17.859 -12.016 -4.609 1 98.75 98 SER A O 1
ATOM 794 N N . ALA A 1 99 ? 18.688 -10.938 -2.865 1 98.81 99 ALA A N 1
ATOM 795 C CA . ALA A 1 99 ? 19 -12.172 -2.152 1 98.81 99 ALA A CA 1
ATOM 796 C C . ALA A 1 99 ? 17.734 -12.969 -1.85 1 98.81 99 ALA A C 1
ATOM 798 O O . ALA A 1 99 ? 17.734 -14.203 -1.931 1 98.81 99 ALA A O 1
ATOM 799 N N . LEU A 1 100 ? 16.656 -12.297 -1.437 1 98.81 100 LEU A N 1
ATOM 800 C CA . LEU A 1 100 ? 15.391 -12.961 -1.17 1 98.81 100 LEU A CA 1
ATOM 801 C C . LEU A 1 100 ? 14.859 -13.641 -2.428 1 98.81 100 LEU A C 1
ATOM 803 O O . LEU A 1 100 ? 14.383 -14.781 -2.371 1 98.81 100 LEU A O 1
ATOM 807 N N . VAL A 1 101 ? 14.898 -12.891 -3.547 1 98.69 101 VAL A N 1
ATOM 808 C CA . VAL A 1 101 ? 14.422 -13.422 -4.816 1 98.69 101 VAL A CA 1
ATOM 809 C C . VAL A 1 101 ? 15.25 -14.648 -5.211 1 98.69 101 VAL A C 1
ATOM 811 O O . VAL A 1 101 ? 14.703 -15.656 -5.66 1 98.69 101 VAL A O 1
ATOM 814 N N . ASP A 1 102 ? 16.578 -14.531 -5.062 1 98.5 102 ASP A N 1
ATOM 815 C CA . ASP A 1 102 ? 17.453 -15.656 -5.371 1 98.5 102 ASP A CA 1
ATOM 816 C C . ASP A 1 102 ? 17.078 -16.891 -4.551 1 98.5 102 ASP A C 1
ATOM 818 O O . ASP A 1 102 ? 17.016 -18 -5.082 1 98.5 102 ASP A O 1
ATOM 822 N N . LYS A 1 103 ? 16.859 -16.688 -3.291 1 98.62 103 LYS A N 1
ATOM 823 C CA . LYS A 1 103 ? 16.453 -17.797 -2.428 1 98.62 103 LYS A CA 1
ATOM 824 C C . LYS A 1 103 ? 15.141 -18.406 -2.908 1 98.62 103 LYS A C 1
ATOM 826 O O . LYS A 1 103 ? 14.953 -19.625 -2.842 1 98.62 103 LYS A O 1
ATOM 831 N N . LEU A 1 104 ? 14.234 -17.562 -3.324 1 98.62 104 LEU A N 1
ATOM 832 C CA . LEU A 1 104 ? 12.945 -18.016 -3.82 1 98.62 104 LEU A CA 1
ATOM 833 C C . LEU A 1 104 ? 13.117 -18.859 -5.086 1 98.62 104 LEU A C 1
ATOM 835 O O . LEU A 1 104 ? 12.422 -19.859 -5.266 1 98.62 104 LEU A O 1
ATOM 839 N N . VAL A 1 105 ? 14.008 -18.406 -5.98 1 98.38 105 VAL A N 1
ATOM 840 C CA . VAL A 1 105 ? 14.328 -19.188 -7.176 1 98.38 105 VAL A CA 1
ATOM 841 C C . VAL A 1 105 ? 14.852 -20.562 -6.773 1 98.38 105 VAL A C 1
ATOM 843 O O . VAL A 1 105 ? 14.484 -21.562 -7.375 1 98.38 105 VAL A O 1
ATOM 846 N N . ASP A 1 106 ? 15.695 -20.656 -5.77 1 98.5 106 ASP A N 1
ATOM 847 C CA . ASP A 1 106 ? 16.219 -21.922 -5.281 1 98.5 106 ASP A CA 1
ATOM 848 C C . ASP A 1 106 ? 15.102 -22.844 -4.805 1 98.5 106 ASP A C 1
ATOM 850 O O . ASP A 1 106 ? 15.125 -24.047 -5.051 1 98.5 106 ASP A O 1
ATOM 854 N N . VAL A 1 107 ? 14.141 -22.281 -4.07 1 98.44 107 VAL A N 1
ATOM 855 C CA . VAL A 1 107 ? 13 -23.062 -3.605 1 98.44 107 VAL A CA 1
ATOM 856 C C . VAL A 1 107 ? 12.25 -23.641 -4.805 1 98.44 107 VAL A C 1
ATOM 858 O O . VAL A 1 107 ? 11.898 -24.812 -4.812 1 98.44 107 VAL A O 1
ATOM 861 N N . ALA A 1 108 ? 11.984 -22.766 -5.82 1 98.56 108 ALA A N 1
ATOM 862 C CA . ALA A 1 108 ? 11.266 -23.203 -7.012 1 98.56 108 ALA A CA 1
ATOM 863 C C . ALA A 1 108 ? 12.031 -24.312 -7.734 1 98.56 108 ALA A C 1
ATOM 865 O O . ALA A 1 108 ? 11.438 -25.25 -8.25 1 98.56 108 ALA A O 1
ATOM 866 N N . ALA A 1 109 ? 13.375 -24.156 -7.812 1 98.19 109 ALA A N 1
ATOM 867 C CA . ALA A 1 109 ? 14.227 -25.156 -8.445 1 98.19 109 ALA A CA 1
ATOM 868 C C . ALA A 1 109 ? 14.172 -26.484 -7.68 1 98.19 109 ALA A C 1
ATOM 870 O O . ALA A 1 109 ? 14.055 -27.547 -8.289 1 98.19 109 ALA A O 1
ATOM 871 N N . ALA A 1 110 ? 14.25 -26.422 -6.387 1 98 110 ALA A N 1
ATOM 872 C CA . ALA A 1 110 ? 14.203 -27.609 -5.547 1 98 110 ALA A CA 1
ATOM 873 C C . ALA A 1 110 ? 12.875 -28.344 -5.719 1 98 110 ALA A C 1
ATOM 875 O O . ALA A 1 110 ? 12.828 -29.578 -5.684 1 98 110 ALA A O 1
ATOM 876 N N . GLU A 1 111 ? 11.805 -27.594 -5.918 1 97.69 111 GLU A N 1
ATOM 877 C CA . GLU A 1 111 ? 10.484 -28.172 -6.125 1 97.69 111 GLU A CA 1
ATOM 878 C C . GLU A 1 111 ? 10.289 -28.609 -7.574 1 97.69 111 GLU A C 1
ATOM 880 O O . GLU A 1 111 ? 9.227 -29.109 -7.938 1 97.69 111 GLU A O 1
ATOM 885 N N . LYS A 1 112 ? 11.234 -28.359 -8.406 1 97.81 112 LYS A N 1
ATOM 886 C CA . LYS A 1 112 ? 11.234 -28.688 -9.828 1 97.81 112 LYS A CA 1
ATOM 887 C C . LYS A 1 112 ? 10.047 -28.062 -10.539 1 97.81 112 LYS A C 1
ATOM 889 O O . LYS A 1 112 ? 9.469 -28.641 -11.461 1 97.81 112 LYS A O 1
ATOM 894 N N . ASP A 1 113 ? 9.617 -26.969 -10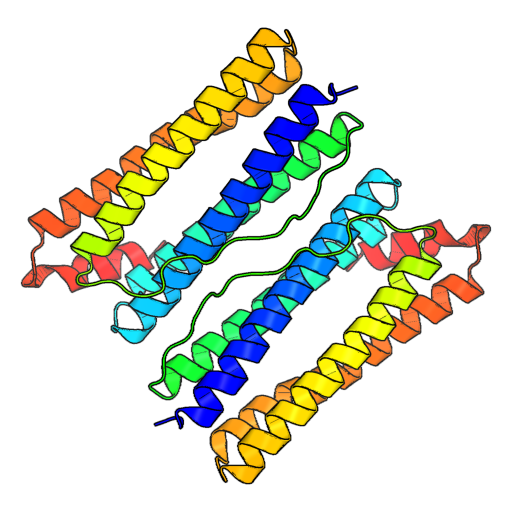.078 1 98.19 113 ASP A N 1
ATOM 895 C CA . ASP A 1 113 ? 8.516 -26.219 -10.688 1 98.19 113 ASP A CA 1
ATOM 896 C C . ASP A 1 113 ? 9.031 -25.281 -11.781 1 98.19 113 ASP A C 1
ATOM 898 O O . ASP A 1 113 ? 9.422 -24.156 -11.492 1 98.19 113 ASP A O 1
ATOM 902 N N . LYS A 1 114 ? 8.984 -25.656 -12.992 1 98 114 LYS A N 1
ATOM 903 C CA . LYS A 1 114 ? 9.594 -24.938 -14.109 1 98 114 LYS A CA 1
ATOM 904 C C . LYS A 1 114 ? 8.844 -23.641 -14.391 1 98 114 LYS A C 1
ATOM 906 O O . LYS A 1 114 ? 9.461 -22.625 -14.742 1 98 114 LYS A O 1
ATOM 911 N N . ALA A 1 115 ? 7.59 -23.75 -14.266 1 97.81 115 ALA A N 1
ATOM 912 C CA . ALA A 1 115 ? 6.793 -22.562 -14.516 1 97.81 115 ALA A CA 1
ATOM 913 C C . ALA A 1 115 ? 7.16 -21.438 -13.539 1 97.81 115 ALA A C 1
ATOM 915 O O . ALA A 1 115 ? 7.332 -20.281 -13.938 1 97.81 115 ALA A O 1
ATOM 916 N N . THR A 1 116 ? 7.262 -21.75 -12.258 1 98.38 116 THR A N 1
ATOM 917 C CA . THR A 1 116 ? 7.621 -20.75 -11.258 1 98.38 116 THR A CA 1
ATOM 918 C C . THR A 1 116 ? 9.047 -20.25 -11.477 1 98.38 116 THR A C 1
ATOM 920 O O . THR A 1 116 ? 9.328 -19.062 -11.289 1 98.38 116 THR A O 1
ATOM 923 N N . GLN A 1 117 ? 9.984 -21.109 -11.789 1 98.06 117 GLN A N 1
ATOM 924 C CA . GLN A 1 117 ? 11.336 -20.672 -12.109 1 98.06 117 GLN A CA 1
ATOM 925 C C . GLN A 1 117 ? 11.328 -19.609 -13.211 1 98.06 117 GLN A C 1
ATOM 927 O O . GLN A 1 117 ? 11.961 -18.562 -13.07 1 98.06 117 GLN A O 1
ATOM 932 N N . ASP A 1 118 ? 10.609 -19.938 -14.273 1 98.31 118 ASP A N 1
ATOM 933 C CA . ASP A 1 118 ? 10.531 -19.016 -15.391 1 98.31 118 ASP A CA 1
ATOM 934 C C . ASP A 1 118 ? 9.969 -17.656 -14.945 1 98.31 118 ASP A C 1
ATOM 936 O O . ASP A 1 118 ? 10.5 -16.609 -15.312 1 98.31 118 ASP A O 1
ATOM 940 N N . PHE A 1 119 ? 8.922 -17.688 -14.148 1 98.75 119 PHE A N 1
ATOM 941 C CA . PHE A 1 119 ? 8.297 -16.484 -13.617 1 98.75 119 PHE A CA 1
ATOM 942 C C . PHE A 1 119 ? 9.297 -15.664 -12.805 1 98.75 119 PHE A C 1
ATOM 944 O O . PHE A 1 119 ? 9.406 -14.453 -13 1 98.75 119 PHE A O 1
ATOM 951 N N . LEU A 1 120 ? 10.07 -16.281 -11.977 1 98.69 120 LEU A N 1
ATOM 952 C CA . LEU A 1 120 ? 10.961 -15.609 -11.031 1 98.69 120 LEU A CA 1
ATOM 953 C C . LEU A 1 120 ? 12.195 -15.07 -11.734 1 98.69 120 LEU A C 1
ATOM 955 O O . LEU A 1 120 ? 12.812 -14.109 -11.266 1 98.69 120 LEU A O 1
ATOM 959 N N . TRP A 1 121 ? 12.555 -15.609 -12.875 1 98.19 121 TRP A N 1
ATOM 960 C CA . TRP A 1 121 ? 13.703 -15.102 -13.617 1 98.19 121 TRP A CA 1
ATOM 961 C C . TRP A 1 121 ? 13.461 -13.664 -14.078 1 98.19 121 TRP A C 1
ATOM 963 O O . TRP A 1 121 ? 14.406 -12.875 -14.188 1 98.19 121 TRP A O 1
ATOM 973 N N . GLY A 1 122 ? 12.219 -13.352 -14.359 1 98.19 122 GLY A N 1
ATOM 974 C CA . GLY A 1 122 ? 11.883 -11.961 -14.648 1 98.19 122 GLY A CA 1
ATOM 975 C C . GLY A 1 122 ? 12.266 -11.016 -13.531 1 98.19 122 GLY A C 1
ATOM 976 O O . GLY A 1 122 ? 12.781 -9.922 -13.781 1 98.19 122 GLY A O 1
ATOM 977 N N . PHE A 1 123 ? 12.023 -11.492 -12.305 1 98.62 123 PHE A N 1
ATOM 978 C CA . PHE A 1 123 ? 12.367 -10.68 -11.148 1 98.62 123 PHE A CA 1
ATOM 979 C C . PHE A 1 123 ? 13.883 -10.594 -10.984 1 98.62 123 PHE A C 1
ATOM 981 O O . PHE A 1 123 ? 14.414 -9.547 -10.602 1 98.62 123 PHE A O 1
ATOM 988 N N . VAL A 1 124 ? 14.594 -11.688 -11.227 1 98.44 124 VAL A N 1
ATOM 989 C CA . VAL A 1 124 ? 16.047 -11.695 -11.141 1 98.44 124 VAL A CA 1
ATOM 990 C C . VAL A 1 124 ? 16.641 -10.656 -12.086 1 98.44 124 VAL A C 1
ATOM 992 O O . VAL A 1 124 ? 17.5 -9.859 -11.688 1 98.44 124 VAL A O 1
ATOM 995 N N . ARG A 1 125 ? 16.156 -10.586 -13.312 1 98.12 125 ARG A N 1
ATOM 996 C CA . ARG A 1 125 ? 16.641 -9.625 -14.297 1 98.12 125 ARG A CA 1
ATOM 997 C C . ARG A 1 125 ? 16.328 -8.195 -13.867 1 98.12 125 ARG A C 1
ATOM 999 O O . ARG A 1 125 ? 17.172 -7.305 -13.969 1 98.12 125 ARG A O 1
ATOM 1006 N N . GLU A 1 126 ? 15.117 -8.023 -13.406 1 97.88 126 GLU A N 1
ATOM 1007 C CA . GLU A 1 126 ? 14.703 -6.699 -12.953 1 97.88 126 GLU A CA 1
ATOM 1008 C C . GLU A 1 126 ? 15.555 -6.223 -11.781 1 97.88 126 GLU A C 1
ATOM 1010 O O . GLU A 1 126 ? 15.891 -5.039 -11.695 1 97.88 126 GLU A O 1
ATOM 1015 N N . GLN A 1 127 ? 15.922 -7.168 -10.867 1 98.19 127 GLN A N 1
ATOM 1016 C CA . GLN A 1 127 ? 16.688 -6.793 -9.68 1 98.19 127 GLN A CA 1
ATOM 1017 C C . GLN A 1 127 ? 18.094 -6.316 -10.062 1 98.19 127 GLN A C 1
ATOM 1019 O O . GLN A 1 127 ? 18.656 -5.449 -9.398 1 98.19 127 GLN A O 1
ATOM 1024 N N . VAL A 1 128 ? 18.672 -6.867 -11.188 1 98.06 128 VAL A N 1
ATOM 1025 C CA . VAL A 1 128 ? 19.969 -6.383 -11.68 1 98.06 128 VAL A CA 1
ATOM 1026 C C . VAL A 1 128 ? 19.859 -4.895 -12.008 1 98.06 128 VAL A C 1
ATOM 102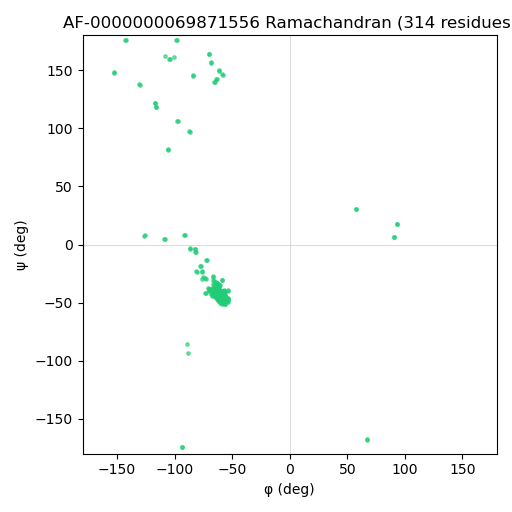8 O O . VAL A 1 128 ? 20.734 -4.109 -11.617 1 98.06 128 VAL A O 1
ATOM 1031 N N . GLU A 1 129 ? 18.844 -4.508 -12.68 1 97.94 129 GLU A N 1
ATOM 1032 C CA . GLU A 1 129 ? 18.609 -3.117 -13.062 1 97.94 129 GLU A CA 1
ATOM 1033 C C . GLU A 1 129 ? 18.359 -2.248 -11.836 1 97.94 129 GLU A C 1
ATOM 1035 O O . GLU A 1 129 ? 18.844 -1.118 -11.75 1 97.94 129 GLU A O 1
ATOM 1040 N N . GLU A 1 130 ? 17.578 -2.787 -10.844 1 98.31 130 GLU A N 1
ATOM 1041 C CA . GLU A 1 130 ? 17.25 -2.01 -9.656 1 98.31 130 GLU A CA 1
ATOM 1042 C C . GLU A 1 130 ? 18.5 -1.721 -8.82 1 98.31 130 GLU A C 1
ATOM 1044 O O . GLU A 1 130 ? 18.688 -0.602 -8.344 1 98.31 130 GLU A O 1
ATOM 1049 N N . GLU A 1 131 ? 19.391 -2.74 -8.625 1 98.5 131 GLU A N 1
ATOM 1050 C CA . GLU A 1 131 ? 20.625 -2.527 -7.898 1 98.5 131 GLU A CA 1
ATOM 1051 C C . GLU A 1 131 ? 21.516 -1.505 -8.609 1 98.5 131 GLU A C 1
ATOM 1053 O O . GLU A 1 131 ? 22.078 -0.609 -7.969 1 98.5 131 GLU A O 1
ATOM 1058 N N . ALA A 1 132 ? 21.641 -1.607 -9.969 1 98.69 132 ALA A N 1
ATOM 1059 C CA . ALA A 1 132 ? 22.453 -0.683 -10.75 1 98.69 132 ALA A CA 1
ATOM 1060 C C . ALA A 1 132 ? 21.938 0.748 -10.617 1 98.69 132 ALA A C 1
ATOM 1062 O O . ALA A 1 132 ? 22.734 1.685 -10.461 1 98.69 132 ALA A O 1
ATOM 1063 N N . THR A 1 133 ? 20.656 0.863 -10.711 1 98.5 133 THR A N 1
ATOM 1064 C CA . THR A 1 133 ? 20.031 2.176 -10.594 1 98.5 133 THR A CA 1
ATOM 1065 C C . THR A 1 133 ? 20.328 2.789 -9.227 1 98.5 133 THR A C 1
ATOM 1067 O O . THR A 1 133 ? 20.766 3.939 -9.133 1 98.5 133 THR A O 1
ATOM 1070 N N . ALA A 1 134 ? 20.094 2.018 -8.125 1 98.69 134 ALA A N 1
ATOM 1071 C CA . ALA A 1 134 ? 20.328 2.51 -6.766 1 98.69 134 ALA A CA 1
ATOM 1072 C C . ALA A 1 134 ? 21.797 2.881 -6.555 1 98.69 134 ALA A C 1
ATOM 1074 O O . ALA A 1 134 ? 22.094 3.949 -6.02 1 98.69 134 ALA A O 1
ATOM 1075 N N . GLN A 1 135 ? 22.656 1.984 -7 1 98.62 135 GLN A N 1
ATOM 1076 C CA . GLN A 1 135 ? 24.094 2.254 -6.895 1 98.62 135 GLN A CA 1
ATOM 1077 C C . GLN A 1 135 ? 24.469 3.504 -7.684 1 98.62 135 GLN A C 1
ATOM 1079 O O . GLN A 1 135 ? 25.297 4.301 -7.227 1 98.62 135 GLN A O 1
ATOM 1084 N N . GLY A 1 136 ? 23.953 3.65 -8.867 1 98.62 136 GLY A N 1
ATOM 1085 C CA . GLY A 1 136 ? 24.219 4.828 -9.68 1 98.62 136 GLY A CA 1
ATOM 1086 C C . GLY A 1 136 ? 23.828 6.125 -8.992 1 98.62 136 GLY A C 1
ATOM 1087 O O . GLY A 1 136 ? 24.547 7.121 -9.086 1 98.62 136 GLY A O 1
ATOM 1088 N N . ILE A 1 137 ? 22.719 6.125 -8.312 1 98.38 137 ILE A N 1
ATOM 1089 C CA . ILE A 1 137 ? 22.266 7.312 -7.598 1 98.38 137 ILE A CA 1
ATOM 1090 C C . ILE A 1 137 ? 23.219 7.613 -6.441 1 98.38 137 ILE A C 1
ATOM 1092 O O . ILE A 1 137 ? 23.578 8.766 -6.219 1 98.38 137 ILE A O 1
ATOM 1096 N N . VAL A 1 138 ? 23.594 6.527 -5.707 1 98.62 138 VAL A N 1
ATOM 1097 C CA . VAL A 1 138 ? 24.562 6.691 -4.625 1 98.62 138 VAL A CA 1
ATOM 1098 C C . VAL A 1 138 ? 25.828 7.355 -5.16 1 98.62 138 VAL A C 1
ATOM 1100 O O . VAL A 1 138 ? 26.312 8.328 -4.578 1 98.62 138 VAL A O 1
ATOM 1103 N N . ASP A 1 139 ? 26.328 6.883 -6.277 1 98.5 139 ASP A N 1
ATOM 1104 C CA . ASP A 1 139 ? 27.562 7.41 -6.871 1 98.5 139 ASP A CA 1
ATOM 1105 C C . ASP A 1 139 ? 27.375 8.867 -7.301 1 98.5 139 ASP A C 1
ATOM 1107 O O . ASP A 1 139 ? 28.266 9.688 -7.105 1 98.5 139 ASP A O 1
ATOM 1111 N N . LYS A 1 140 ? 26.266 9.172 -7.883 1 98 140 LYS A N 1
ATOM 1112 C CA . LYS A 1 140 ? 25.969 10.531 -8.328 1 98 140 LYS A CA 1
ATOM 1113 C C . LYS A 1 140 ? 25.938 11.5 -7.156 1 98 140 LYS A C 1
ATOM 1115 O O . LYS A 1 140 ? 26.484 12.602 -7.242 1 98 140 LYS A O 1
ATOM 1120 N N . ILE A 1 141 ? 25.328 11.07 -6.043 1 98.31 141 ILE A N 1
ATOM 1121 C CA . ILE A 1 141 ? 25.234 11.93 -4.867 1 98.31 141 ILE A CA 1
ATOM 1122 C C . ILE A 1 141 ? 26.625 12.156 -4.281 1 98.31 141 ILE A C 1
ATOM 1124 O O . ILE A 1 141 ? 26.969 13.281 -3.916 1 98.31 141 ILE A O 1
ATOM 1128 N N . LYS A 1 142 ? 27.422 11.125 -4.199 1 97.81 142 LYS A N 1
ATOM 1129 C CA . LYS A 1 142 ? 28.781 11.234 -3.689 1 97.81 142 LYS A CA 1
ATOM 1130 C C . LYS A 1 142 ? 29.609 12.203 -4.539 1 97.81 142 LYS A C 1
ATOM 1132 O O . LYS A 1 142 ? 30.375 13.008 -4.008 1 97.81 142 LYS A O 1
ATOM 1137 N N . LYS A 1 143 ? 29.438 12.156 -5.777 1 97.31 143 LYS A N 1
ATOM 1138 C CA . LYS A 1 143 ? 30.188 13 -6.699 1 97.31 143 LYS A CA 1
ATOM 1139 C C . LYS A 1 143 ? 29.719 14.453 -6.637 1 97.31 143 LYS A C 1
ATOM 1141 O O . LYS A 1 143 ? 30.516 15.375 -6.707 1 97.31 143 LYS A O 1
ATOM 1146 N N . ALA A 1 144 ? 28.406 14.609 -6.566 1 96.06 144 ALA A N 1
ATOM 1147 C CA . ALA A 1 144 ? 27.812 15.945 -6.547 1 96.06 144 ALA A CA 1
ATOM 1148 C C . ALA A 1 144 ? 28.156 16.672 -5.254 1 96.06 144 ALA A C 1
ATOM 1150 O O . ALA A 1 144 ? 28.422 17.875 -5.266 1 96.06 144 ALA A O 1
ATOM 1151 N N . GLY A 1 145 ? 28.188 15.953 -4.188 1 91 145 GLY A N 1
ATOM 1152 C CA . GLY A 1 145 ? 28.406 16.578 -2.895 1 91 145 GLY A CA 1
ATOM 1153 C C . GLY A 1 145 ? 27.25 17.469 -2.457 1 91 145 GLY A C 1
ATOM 1154 O O . GLY A 1 145 ? 26.188 17.453 -3.066 1 91 145 GLY A O 1
ATOM 1155 N N . ASP A 1 146 ? 27.562 18.25 -1.385 1 87.5 146 ASP A N 1
ATOM 1156 C CA . ASP A 1 146 ? 26.516 19.062 -0.763 1 87.5 146 ASP A CA 1
ATOM 1157 C C . ASP A 1 146 ? 26.047 20.156 -1.715 1 87.5 146 ASP A C 1
ATOM 1159 O O . ASP A 1 146 ? 24.859 20.516 -1.727 1 87.5 146 ASP A O 1
ATOM 1163 N N . THR A 1 147 ? 26.953 20.547 -2.594 1 90.19 147 THR A N 1
ATOM 1164 C CA . THR A 1 147 ? 26.641 21.688 -3.463 1 90.19 147 THR A CA 1
ATOM 1165 C C . THR A 1 147 ? 25.781 21.234 -4.641 1 90.19 147 THR A C 1
ATOM 1167 O O . THR A 1 147 ? 25.016 22.031 -5.191 1 90.19 147 THR A O 1
ATOM 1170 N N . GLY A 1 148 ? 25.859 20.031 -4.926 1 95.38 148 GLY A N 1
ATOM 1171 C CA . GLY A 1 148 ? 25.172 19.547 -6.117 1 95.38 148 GLY A CA 1
ATOM 1172 C C . GLY A 1 148 ? 23.969 18.688 -5.801 1 95.38 148 GLY A C 1
ATOM 1173 O O . GLY A 1 148 ? 23.359 18.094 -6.703 1 95.38 148 GLY A O 1
ATOM 1174 N N . ILE A 1 149 ? 23.656 18.578 -4.539 1 97.06 149 ILE A N 1
ATOM 1175 C CA . ILE A 1 149 ? 22.656 17.625 -4.098 1 97.06 149 ILE A CA 1
ATOM 1176 C C . ILE A 1 149 ? 21.297 17.984 -4.703 1 97.06 149 ILE A C 1
ATOM 1178 O O . ILE A 1 149 ? 20.516 17.094 -5.078 1 97.06 149 ILE A O 1
ATOM 1182 N N . PHE A 1 150 ? 21.031 19.281 -4.902 1 96.69 150 PHE A N 1
ATOM 1183 C CA . PHE A 1 150 ? 19.75 19.703 -5.422 1 96.69 150 PHE A CA 1
ATOM 1184 C C . PHE A 1 150 ? 19.641 19.438 -6.918 1 96.69 150 PHE A C 1
ATOM 1186 O O . PHE A 1 150 ? 18.547 19.25 -7.449 1 96.69 150 PHE A O 1
ATOM 1193 N N . PHE A 1 151 ? 20.797 19.484 -7.527 1 96.38 151 PHE A N 1
ATOM 1194 C CA . PHE A 1 151 ? 20.812 19.078 -8.93 1 96.38 151 PHE A CA 1
ATOM 1195 C C . PHE A 1 151 ? 20.375 17.625 -9.07 1 96.38 151 PHE A C 1
ATOM 1197 O O . PHE A 1 151 ? 19.547 17.297 -9.922 1 96.38 151 PHE A O 1
ATOM 1204 N N . VAL A 1 152 ? 20.953 16.781 -8.234 1 97.75 152 VAL A N 1
ATOM 1205 C CA . VAL A 1 152 ? 20.594 15.367 -8.25 1 97.75 152 VAL A CA 1
ATOM 1206 C C . VAL A 1 152 ? 19.109 15.211 -7.895 1 97.75 152 VAL A C 1
ATOM 1208 O O . VAL A 1 152 ? 18.391 14.438 -8.531 1 97.75 152 VAL A O 1
ATOM 1211 N N . ASP A 1 153 ? 18.672 15.945 -6.914 1 98.19 153 ASP A N 1
ATOM 1212 C CA . ASP A 1 153 ? 17.266 15.953 -6.508 1 98.19 153 ASP A CA 1
ATOM 1213 C C . ASP A 1 153 ? 16.359 16.281 -7.684 1 98.19 153 ASP A C 1
ATOM 1215 O O . ASP A 1 153 ? 15.383 15.578 -7.941 1 98.19 153 ASP A O 1
ATOM 1219 N N . SER A 1 154 ? 16.703 17.312 -8.375 1 97.31 154 SER A N 1
ATOM 1220 C CA . SER A 1 154 ? 15.906 17.766 -9.516 1 97.31 154 SER A CA 1
ATOM 1221 C C . SER A 1 154 ? 15.875 16.703 -10.609 1 97.31 154 SER A C 1
ATOM 1223 O O . SER A 1 154 ? 14.828 16.469 -11.211 1 97.31 154 SER A O 1
ATOM 1225 N N . GLN A 1 155 ? 16.938 16.109 -10.867 1 96.69 155 GLN A N 1
ATOM 1226 C CA . GLN A 1 155 ? 17.031 15.078 -11.898 1 96.69 155 GLN A CA 1
ATOM 1227 C C . GLN A 1 155 ? 16.125 13.891 -11.578 1 96.69 155 GLN A C 1
ATOM 1229 O O . GLN A 1 155 ? 15.438 13.375 -12.461 1 96.69 155 GLN A O 1
ATOM 1234 N N . LEU A 1 156 ? 16.109 13.531 -10.328 1 96.88 156 LEU A N 1
ATOM 1235 C CA . LEU A 1 156 ? 15.336 12.359 -9.938 1 96.88 156 LEU A CA 1
ATOM 1236 C C . LEU A 1 156 ? 13.844 12.695 -9.883 1 96.88 156 LEU A C 1
ATOM 1238 O O . LEU A 1 156 ? 13 11.789 -9.898 1 96.88 156 LEU A O 1
ATOM 1242 N N . GLY A 1 157 ? 13.539 13.945 -9.805 1 95.06 157 GLY A N 1
ATOM 1243 C CA . GLY A 1 157 ? 12.156 14.383 -9.828 1 95.06 157 GLY A CA 1
ATOM 1244 C C . GLY A 1 157 ? 11.516 14.25 -11.203 1 95.06 157 GLY A C 1
ATOM 1245 O O . GLY A 1 157 ? 10.289 14.312 -11.328 1 95.06 157 GLY A O 1
ATOM 1246 N N . GLN A 1 158 ? 12.297 14.039 -12.25 1 89.5 158 GLN A N 1
ATOM 1247 C CA . GLN A 1 158 ? 11.82 13.945 -13.625 1 89.5 158 GLN A CA 1
ATOM 1248 C C . GLN A 1 158 ? 11.398 12.516 -13.961 1 89.5 158 GLN A C 1
ATOM 1250 O O . GLN A 1 158 ? 10.836 12.266 -15.031 1 89.5 158 GLN A O 1
ATOM 1255 N N . ARG A 1 159 ? 11.578 11.742 -13.125 1 74.5 159 ARG A N 1
ATOM 1256 C CA . ARG A 1 159 ? 11.117 10.367 -13.328 1 74.5 159 ARG A CA 1
ATOM 1257 C C . ARG A 1 159 ? 9.602 10.273 -13.227 1 74.5 159 ARG A C 1
ATOM 1259 O O . ARG A 1 159 ? 8.992 10.898 -12.359 1 74.5 159 ARG A O 1
ATOM 1266 N N . MET B 1 1 ? 2.221 25.5 12.953 1 91.12 1 MET B N 1
ATOM 1267 C CA . MET B 1 1 ? 2.701 24.125 13.078 1 91.12 1 MET B CA 1
ATOM 1268 C C . MET B 1 1 ? 1.651 23.234 13.734 1 91.12 1 MET B C 1
ATOM 1270 O O . MET B 1 1 ? 0.938 23.672 14.641 1 91.12 1 MET B O 1
ATOM 1274 N N . ILE B 1 2 ? 1.469 21.984 13.117 1 96.31 2 ILE B N 1
ATOM 1275 C CA . ILE B 1 2 ? 0.486 21.062 13.672 1 96.31 2 ILE B CA 1
ATOM 1276 C C . ILE B 1 2 ? 0.925 20.609 15.062 1 96.31 2 ILE B C 1
ATOM 1278 O O . ILE B 1 2 ? 2.117 20.438 15.312 1 96.31 2 ILE B O 1
ATOM 1282 N N . SER B 1 3 ? -0.025 20.5 16 1 97.75 3 SER B N 1
ATOM 1283 C CA . SER B 1 3 ? 0.3 20.062 17.359 1 97.75 3 SER B CA 1
ATOM 1284 C C . SER B 1 3 ? 0.728 18.594 17.391 1 97.75 3 SER B C 1
ATOM 1286 O O . SER B 1 3 ? 0.387 17.828 16.484 1 97.75 3 SER B O 1
ATOM 1288 N N . GLU B 1 4 ? 1.495 18.234 18.438 1 97.69 4 GLU B N 1
ATOM 1289 C CA . GLU B 1 4 ? 1.93 16.859 18.578 1 97.69 4 GLU B CA 1
ATOM 1290 C C . GLU B 1 4 ? 0.736 15.914 18.703 1 97.69 4 GLU B C 1
ATOM 1292 O O . GLU B 1 4 ? 0.756 14.805 18.172 1 97.69 4 GLU B O 1
ATOM 1297 N N . LYS B 1 5 ? -0.234 16.406 19.453 1 98.06 5 LYS B N 1
ATOM 1298 C CA . LYS B 1 5 ? -1.433 15.602 19.656 1 98.06 5 LYS B CA 1
ATOM 1299 C C . LYS B 1 5 ? -2.146 15.328 18.344 1 98.06 5 LYS B C 1
ATOM 1301 O O . LYS B 1 5 ? -2.525 14.195 18.062 1 98.06 5 LYS B O 1
ATOM 1306 N N . LEU B 1 6 ? -2.342 16.312 17.578 1 98.12 6 LEU B N 1
ATOM 1307 C CA . LEU B 1 6 ? -3.027 16.172 16.312 1 98.12 6 LEU B CA 1
ATOM 1308 C C . LEU B 1 6 ? -2.188 15.367 15.32 1 98.12 6 LEU B C 1
ATOM 1310 O O . LEU B 1 6 ? -2.719 14.539 14.586 1 98.12 6 LEU B O 1
ATOM 1314 N N . GLN B 1 7 ? -0.907 15.648 15.281 1 98.38 7 GLN B N 1
ATOM 1315 C CA . GLN B 1 7 ? 0.003 14.875 14.445 1 98.38 7 GLN B CA 1
ATOM 1316 C C . GLN B 1 7 ? -0.111 13.383 14.742 1 98.38 7 GLN B C 1
ATOM 1318 O O . GLN B 1 7 ? -0.206 12.57 13.828 1 98.38 7 GLN B O 1
ATOM 1323 N N . LYS B 1 8 ? -0.092 13.07 15.977 1 98.62 8 LYS B N 1
ATOM 1324 C CA . LYS B 1 8 ? -0.205 11.672 16.391 1 98.62 8 LYS B CA 1
ATOM 1325 C C . LYS B 1 8 ? -1.531 11.07 15.93 1 98.62 8 LYS B C 1
ATOM 1327 O O . LYS B 1 8 ? -1.567 9.953 15.422 1 98.62 8 LYS B O 1
ATOM 1332 N N . ALA B 1 9 ? -2.578 11.781 16.094 1 98.75 9 ALA B N 1
ATOM 1333 C CA . ALA B 1 9 ? -3.906 11.305 15.719 1 98.75 9 ALA B CA 1
ATOM 1334 C C . ALA B 1 9 ? -4.004 11.078 14.211 1 98.75 9 ALA B C 1
ATOM 1336 O O . ALA B 1 9 ? -4.582 10.086 13.766 1 98.75 9 ALA B O 1
ATOM 1337 N N . ILE B 1 10 ? -3.48 12 13.445 1 98.75 10 ILE B N 1
ATOM 1338 C CA . ILE B 1 10 ? -3.541 11.859 11.992 1 98.75 10 ILE B CA 1
ATOM 1339 C C . ILE B 1 10 ? -2.662 10.688 11.555 1 98.75 10 ILE B C 1
ATOM 1341 O O . ILE B 1 10 ? -3.035 9.93 10.656 1 98.75 10 ILE B O 1
ATOM 1345 N N . ASN B 1 11 ? -1.5 10.531 12.172 1 98.81 11 ASN B N 1
ATOM 1346 C CA . ASN B 1 11 ? -0.655 9.391 11.844 1 98.81 11 ASN B CA 1
ATOM 1347 C C . ASN B 1 11 ? -1.352 8.062 12.156 1 98.81 11 ASN B C 1
ATOM 1349 O O . ASN B 1 11 ? -1.184 7.082 11.438 1 98.81 11 ASN B O 1
ATOM 1353 N N . GLU B 1 12 ? -2.111 8.031 13.227 1 98.81 12 GLU B N 1
ATOM 1354 C CA . GLU B 1 12 ? -2.91 6.848 13.523 1 98.81 12 GLU B CA 1
ATOM 1355 C C . GLU B 1 12 ? -3.938 6.578 12.43 1 98.81 12 GLU B C 1
ATOM 1357 O O . GLU B 1 12 ? -4.172 5.43 12.062 1 98.81 12 GLU B O 1
ATOM 1362 N N . GLN B 1 13 ? -4.535 7.645 11.961 1 98.81 13 GLN B N 1
ATOM 1363 C CA . GLN B 1 13 ? -5.492 7.5 10.875 1 98.81 13 GLN B CA 1
ATOM 1364 C C . GLN B 1 13 ? -4.805 7.035 9.594 1 98.81 13 GLN B C 1
ATOM 1366 O O . GLN B 1 13 ? -5.375 6.27 8.812 1 98.81 13 GLN B O 1
ATOM 1371 N N . ILE B 1 14 ? -3.588 7.562 9.289 1 98.81 14 ILE B N 1
ATOM 1372 C CA . ILE B 1 14 ? -2.809 7.098 8.148 1 98.81 14 ILE B CA 1
ATOM 1373 C C . ILE B 1 14 ? -2.641 5.582 8.227 1 98.81 14 ILE B C 1
ATOM 1375 O O . ILE B 1 14 ? -2.887 4.871 7.246 1 98.81 14 ILE B O 1
ATOM 1379 N N . THR B 1 15 ? -2.289 5.082 9.383 1 98.81 15 THR B N 1
ATOM 1380 C CA . THR B 1 15 ? -2.115 3.648 9.578 1 98.81 15 THR B CA 1
ATOM 1381 C C . THR B 1 15 ? -3.43 2.908 9.344 1 98.81 15 THR B C 1
ATOM 1383 O O . THR B 1 15 ? -3.447 1.846 8.719 1 98.81 15 THR B O 1
ATOM 1386 N N . ALA B 1 16 ? -4.496 3.479 9.789 1 98.81 16 ALA B N 1
ATOM 1387 C CA . ALA B 1 16 ? -5.809 2.867 9.594 1 98.81 16 ALA B CA 1
ATOM 1388 C C . ALA B 1 16 ? -6.172 2.795 8.117 1 98.81 16 ALA B C 1
ATOM 1390 O O . ALA B 1 16 ? -6.73 1.798 7.656 1 98.81 16 ALA B O 1
ATOM 1391 N N . GLU B 1 17 ? -5.879 3.846 7.406 1 98.88 17 GLU B N 1
ATOM 1392 C CA . GLU B 1 17 ? -6.137 3.852 5.969 1 98.88 17 GLU B CA 1
ATOM 1393 C C . GLU B 1 17 ? -5.289 2.807 5.25 1 98.88 17 GLU B C 1
ATOM 1395 O O . GLU B 1 17 ? -5.762 2.148 4.324 1 98.88 17 GLU B O 1
ATOM 1400 N N . MET B 1 18 ? -4.055 2.709 5.637 1 98.88 18 MET B N 1
ATOM 1401 C CA . MET B 1 18 ? -3.188 1.708 5.023 1 98.88 18 MET B CA 1
ATOM 1402 C C . MET B 1 18 ? -3.68 0.299 5.336 1 98.88 18 MET B C 1
ATOM 1404 O O . MET B 1 18 ? -3.604 -0.592 4.488 1 98.88 18 MET B O 1
ATOM 1408 N N . TRP B 1 19 ? -4.168 0.105 6.523 1 98.88 19 TRP B N 1
ATOM 1409 C CA . TRP B 1 19 ? -4.773 -1.179 6.859 1 98.88 19 TRP B CA 1
ATOM 1410 C C . TRP B 1 19 ? -5.992 -1.456 5.984 1 98.88 19 TRP B C 1
ATOM 1412 O O . TRP B 1 19 ? -6.168 -2.572 5.492 1 98.88 19 TRP B O 1
ATOM 1422 N N . SER B 1 20 ? -6.809 -0.406 5.836 1 98.88 20 SER B N 1
ATOM 1423 C CA . SER B 1 20 ? -7.965 -0.535 4.949 1 98.88 20 SER B CA 1
ATOM 1424 C C . SER B 1 20 ? -7.539 -0.915 3.537 1 98.88 20 SER B C 1
ATOM 1426 O O . SER B 1 20 ? -8.18 -1.745 2.891 1 98.88 20 SER B O 1
ATOM 1428 N N . SER B 1 21 ? -6.484 -0.265 3.057 1 98.81 21 SER B N 1
ATOM 1429 C CA . SER B 1 21 ? -5.945 -0.596 1.741 1 98.81 21 SER B CA 1
ATOM 1430 C C . SER B 1 21 ? -5.57 -2.072 1.651 1 98.81 21 SER B C 1
ATOM 1432 O O . SER B 1 21 ? -5.914 -2.746 0.677 1 98.81 21 SER B O 1
ATOM 1434 N N . ASN B 1 22 ? -4.926 -2.584 2.682 1 98.81 22 ASN B N 1
ATOM 1435 C CA . ASN B 1 22 ? -4.555 -3.994 2.715 1 98.81 22 ASN B CA 1
ATOM 1436 C C . ASN B 1 22 ? -5.785 -4.898 2.773 1 98.81 22 ASN B C 1
ATOM 1438 O O . ASN B 1 22 ? -5.793 -5.977 2.18 1 98.81 22 ASN B O 1
ATOM 1442 N N . LEU B 1 23 ? -6.805 -4.484 3.527 1 98.88 23 LEU B N 1
ATOM 1443 C CA . LEU B 1 23 ? -8.039 -5.246 3.613 1 98.88 23 LEU B CA 1
ATOM 1444 C C . LEU B 1 23 ? -8.664 -5.438 2.234 1 98.88 23 LEU B C 1
ATOM 1446 O O . LEU B 1 23 ? -8.992 -6.562 1.847 1 98.88 23 LEU B O 1
ATOM 1450 N N . TYR B 1 24 ? -8.789 -4.355 1.526 1 98.88 24 TYR B N 1
ATOM 1451 C CA . TYR B 1 24 ? -9.398 -4.41 0.202 1 98.88 24 TYR B CA 1
ATOM 1452 C C . TYR B 1 24 ? -8.531 -5.207 -0.765 1 98.88 24 TYR B C 1
ATOM 1454 O O . TYR B 1 24 ? -9.047 -5.883 -1.658 1 98.88 24 TYR B O 1
ATOM 1462 N N . LEU B 1 25 ? -7.23 -5.105 -0.599 1 98.81 25 LEU B N 1
ATOM 1463 C CA . LEU B 1 25 ? -6.332 -5.91 -1.418 1 98.81 25 LEU B CA 1
ATOM 1464 C C . LEU B 1 25 ? -6.547 -7.395 -1.161 1 98.81 25 LEU B C 1
ATOM 1466 O O . LEU B 1 25 ? -6.625 -8.188 -2.104 1 98.81 25 LEU B O 1
ATOM 1470 N N . ALA B 1 26 ? -6.668 -7.75 0.075 1 98.81 26 ALA B N 1
ATOM 1471 C CA . ALA B 1 26 ? -6.93 -9.141 0.434 1 98.81 26 ALA B CA 1
ATOM 1472 C C . ALA B 1 26 ? -8.25 -9.625 -0.163 1 98.81 26 ALA B C 1
ATOM 1474 O O . ALA B 1 26 ? -8.344 -10.75 -0.656 1 98.81 26 ALA B O 1
ATOM 1475 N N . MET B 1 27 ? -9.242 -8.781 -0.109 1 98.88 27 MET B N 1
ATOM 1476 C CA . MET B 1 27 ? -10.531 -9.117 -0.702 1 98.88 27 MET B CA 1
ATOM 1477 C C . MET B 1 27 ? -10.406 -9.289 -2.211 1 98.88 27 MET B C 1
ATOM 1479 O O . MET B 1 27 ? -11.078 -10.141 -2.801 1 98.88 27 MET B O 1
ATOM 1483 N N . SER B 1 28 ? -9.586 -8.414 -2.82 1 98.75 28 SER B N 1
ATOM 1484 C CA . SER B 1 28 ? -9.336 -8.531 -4.25 1 98.75 28 SER B CA 1
ATOM 1485 C C . SER B 1 28 ? -8.734 -9.898 -4.594 1 98.75 28 SER B C 1
ATOM 1487 O O . SER B 1 28 ? -9.203 -10.57 -5.52 1 98.75 28 SER B O 1
ATOM 1489 N N . PHE B 1 29 ? -7.703 -10.297 -3.826 1 98.62 29 PHE B N 1
ATOM 1490 C CA . PHE B 1 29 ? -7.086 -11.602 -4.035 1 98.62 29 PHE B CA 1
ATOM 1491 C C . PHE B 1 29 ? -8.109 -12.719 -3.861 1 98.62 29 PHE B C 1
ATOM 1493 O O . PHE B 1 29 ? -8.156 -13.656 -4.66 1 98.62 29 PHE B O 1
ATOM 1500 N N . TYR B 1 30 ? -8.953 -12.633 -2.883 1 98.5 30 TYR B N 1
ATOM 1501 C CA . TYR B 1 30 ? -9.977 -13.625 -2.574 1 98.5 30 TYR B CA 1
ATOM 1502 C C . TYR B 1 30 ? -10.953 -13.781 -3.732 1 98.5 30 TYR B C 1
ATOM 1504 O O . TYR B 1 30 ? -11.219 -14.898 -4.188 1 98.5 30 TYR B O 1
ATOM 1512 N N . PHE B 1 31 ? -11.438 -12.633 -4.215 1 98.62 31 PHE B N 1
ATOM 1513 C CA . PHE B 1 31 ? -12.422 -12.656 -5.285 1 98.62 31 PHE B CA 1
ATOM 1514 C C . PHE B 1 31 ? -11.812 -13.195 -6.574 1 98.62 31 PHE B C 1
ATOM 1516 O O . PHE B 1 31 ? -12.477 -13.898 -7.336 1 98.62 31 PHE B O 1
ATOM 1523 N N . GLU B 1 32 ? -10.594 -12.805 -6.824 1 98.19 32 GLU B N 1
ATOM 1524 C CA . GLU B 1 32 ? -9.938 -13.328 -8.016 1 98.19 32 GLU B CA 1
ATOM 1525 C C . GLU B 1 32 ? -9.852 -14.852 -7.969 1 98.19 32 GLU B C 1
ATOM 1527 O O . GLU B 1 32 ? -10.156 -15.523 -8.961 1 98.19 32 GLU B O 1
ATOM 1532 N N . LYS B 1 33 ? -9.492 -15.375 -6.828 1 97.62 33 LYS B N 1
ATOM 1533 C CA . LYS B 1 33 ? -9.375 -16.828 -6.656 1 97.62 33 LYS B CA 1
ATOM 1534 C C . LYS B 1 33 ? -10.734 -17.5 -6.801 1 97.62 33 LYS B C 1
ATOM 1536 O O . LYS B 1 33 ? -10.836 -18.594 -7.371 1 97.62 33 LYS B O 1
ATOM 1541 N N . GLU B 1 34 ? -11.766 -16.828 -6.332 1 97.31 34 GLU B N 1
ATOM 1542 C CA . GLU B 1 34 ? -13.102 -17.406 -6.332 1 97.31 34 GLU B CA 1
ATOM 1543 C C . GLU B 1 34 ? -13.773 -17.25 -7.695 1 97.31 34 GLU B C 1
ATOM 1545 O O . GLU B 1 34 ? -14.898 -17.703 -7.895 1 97.31 34 GLU B O 1
ATOM 1550 N N . GLY B 1 35 ? -13.141 -16.531 -8.602 1 96.88 35 GLY B N 1
ATOM 1551 C CA . GLY B 1 35 ? -13.641 -16.438 -9.969 1 96.88 35 GLY B CA 1
ATOM 1552 C C . GLY B 1 35 ? -14.539 -15.242 -10.195 1 96.88 35 GLY B C 1
ATOM 1553 O O . GLY B 1 35 ? -15.344 -15.234 -11.133 1 96.88 35 GLY B O 1
ATOM 1554 N N . PHE B 1 36 ? -14.492 -14.227 -9.289 1 97.94 36 PHE B N 1
ATOM 1555 C CA . PHE B 1 36 ? -15.25 -12.992 -9.438 1 97.94 36 PHE B CA 1
ATOM 1556 C C . PHE B 1 36 ? -14.336 -11.836 -9.836 1 97.94 36 PHE B C 1
ATOM 1558 O O . PHE B 1 36 ? -14.008 -10.992 -9 1 97.94 36 PHE B O 1
ATOM 1565 N N . SER B 1 37 ? -14.039 -11.727 -11.125 1 97.88 37 SER B N 1
ATOM 1566 C CA . SER B 1 37 ? -13.031 -10.781 -11.602 1 97.88 37 SER B CA 1
ATOM 1567 C C . SER B 1 37 ? -13.523 -9.344 -11.477 1 97.88 37 SER B C 1
ATOM 1569 O O . SER B 1 37 ? -12.727 -8.43 -11.25 1 97.88 37 SER B O 1
ATOM 1571 N N . GLY B 1 38 ? -14.773 -9.109 -11.727 1 98.5 38 GLY B N 1
ATOM 1572 C CA . GLY B 1 38 ? -15.32 -7.77 -11.547 1 98.5 38 GLY B CA 1
ATOM 1573 C C . GLY B 1 38 ? -15.219 -7.273 -10.109 1 98.5 38 GLY B C 1
ATOM 1574 O O . GLY B 1 38 ? -14.781 -6.148 -9.867 1 98.5 38 GLY B O 1
ATOM 1575 N N . PHE B 1 39 ? -15.625 -8.156 -9.164 1 98.75 39 PHE B N 1
ATOM 1576 C CA . PHE B 1 39 ? -15.477 -7.832 -7.75 1 98.75 39 PHE B CA 1
ATOM 1577 C C . PHE B 1 39 ? -14.016 -7.594 -7.395 1 98.75 39 PHE B C 1
ATOM 1579 O O . PHE B 1 39 ? -13.695 -6.648 -6.676 1 98.75 39 PHE B O 1
ATOM 1586 N N . ALA B 1 40 ? -13.141 -8.469 -7.879 1 98.62 40 ALA B N 1
ATOM 1587 C CA . ALA B 1 40 ? -11.711 -8.328 -7.617 1 98.62 40 ALA B CA 1
ATOM 1588 C C . ALA B 1 40 ? -11.195 -6.973 -8.086 1 98.62 40 ALA B C 1
ATOM 1590 O O . ALA B 1 40 ? -10.438 -6.309 -7.371 1 98.62 40 ALA B O 1
ATOM 1591 N N . HIS B 1 41 ? -11.609 -6.609 -9.25 1 98.56 41 HIS B N 1
ATOM 1592 C CA . HIS B 1 41 ? -11.219 -5.324 -9.812 1 98.56 41 HIS B CA 1
ATOM 1593 C C . HIS B 1 41 ? -11.703 -4.168 -8.945 1 98.56 41 HIS B C 1
ATOM 1595 O O . HIS B 1 41 ? -10.938 -3.246 -8.648 1 98.56 41 HIS B O 1
ATOM 1601 N N . TRP B 1 42 ? -12.953 -4.184 -8.57 1 98.69 42 TRP B N 1
ATOM 1602 C CA . TRP B 1 42 ? -13.531 -3.146 -7.719 1 98.69 42 TRP B CA 1
ATOM 1603 C C . TRP B 1 42 ? -12.758 -3.023 -6.41 1 98.69 42 TRP B C 1
ATOM 1605 O O . TRP B 1 42 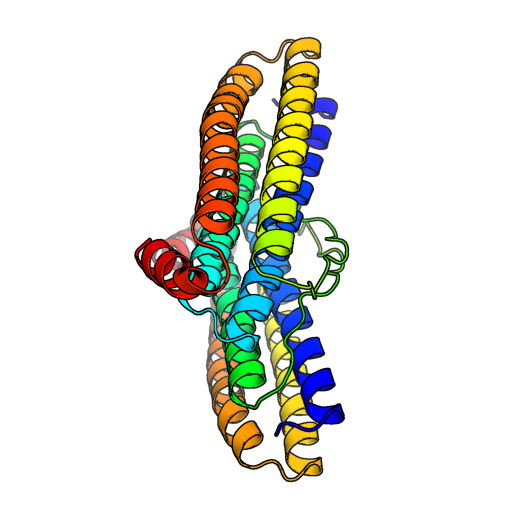? -12.445 -1.916 -5.969 1 98.69 42 TRP B O 1
ATOM 1615 N N . MET B 1 43 ? -12.438 -4.188 -5.828 1 98.81 43 MET B N 1
ATOM 1616 C CA . MET B 1 43 ? -11.719 -4.191 -4.559 1 98.81 43 MET B CA 1
ATOM 1617 C C . MET B 1 43 ? -10.32 -3.607 -4.723 1 98.81 43 MET B C 1
ATOM 1619 O O . MET B 1 43 ? -9.844 -2.875 -3.855 1 98.81 43 MET B O 1
ATOM 1623 N N . LYS B 1 44 ? -9.672 -3.98 -5.77 1 98.5 44 LYS B N 1
ATOM 1624 C CA . LYS B 1 44 ? -8.336 -3.438 -6.031 1 98.5 44 LYS B CA 1
ATOM 1625 C C . LYS B 1 44 ? -8.383 -1.917 -6.156 1 98.5 44 LYS B C 1
ATOM 1627 O O . LYS B 1 44 ? -7.512 -1.223 -5.625 1 98.5 44 LYS B O 1
ATOM 1632 N N . LYS B 1 45 ? -9.289 -1.383 -6.863 1 98.44 45 LYS B N 1
ATOM 1633 C CA . LYS B 1 45 ? -9.461 0.062 -6.992 1 98.44 45 LYS B CA 1
ATOM 1634 C C . LYS B 1 45 ? -9.719 0.707 -5.633 1 98.44 45 LYS B C 1
ATOM 1636 O O . LYS B 1 45 ? -9.195 1.785 -5.344 1 98.44 45 LYS B O 1
ATOM 1641 N N . GLN B 1 46 ? -10.586 0.034 -4.867 1 98.31 46 GLN B N 1
ATOM 1642 C CA . GLN B 1 46 ? -10.82 0.531 -3.516 1 98.31 46 GLN B CA 1
ATOM 1643 C C . GLN B 1 46 ? -9.523 0.579 -2.709 1 98.31 46 GLN B C 1
ATOM 1645 O O . GLN B 1 46 ? -9.281 1.541 -1.979 1 98.31 46 GLN B O 1
ATOM 1650 N N . SER B 1 47 ? -8.695 -0.464 -2.822 1 98.69 47 SER B N 1
ATOM 1651 C CA . SER B 1 47 ? -7.398 -0.506 -2.156 1 98.69 47 SER B CA 1
ATOM 1652 C C . SER B 1 47 ? -6.543 0.698 -2.537 1 98.69 47 SER B C 1
ATOM 1654 O O . SER B 1 47 ? -5.969 1.356 -1.667 1 98.69 47 SER B O 1
ATOM 1656 N N . GLN B 1 48 ? -6.488 0.989 -3.797 1 97.81 48 GLN B N 1
ATOM 1657 C CA . GLN B 1 48 ? -5.715 2.125 -4.289 1 97.81 48 GLN B CA 1
ATOM 1658 C C . GLN B 1 48 ? -6.277 3.441 -3.764 1 97.81 48 GLN B C 1
ATOM 1660 O O . GLN B 1 48 ? -5.52 4.352 -3.418 1 97.81 48 GLN B O 1
ATOM 1665 N N . GLU B 1 49 ? -7.551 3.533 -3.74 1 98.19 49 GLU B N 1
ATOM 1666 C CA . GLU B 1 49 ? -8.188 4.742 -3.225 1 98.19 49 GLU B CA 1
ATOM 1667 C C . GLU B 1 49 ? -7.824 4.977 -1.762 1 98.19 49 GLU B C 1
ATOM 1669 O O . GLU B 1 49 ? -7.488 6.098 -1.374 1 98.19 49 GLU B O 1
ATOM 1674 N N . GLU B 1 50 ? -7.902 3.889 -0.943 1 98.69 50 GLU B N 1
ATOM 1675 C CA . GLU B 1 50 ? -7.551 4.043 0.466 1 98.69 50 GLU B CA 1
ATOM 1676 C C . GLU B 1 50 ? -6.098 4.473 0.629 1 98.69 50 GLU B C 1
ATOM 1678 O O . GLU B 1 50 ? -5.77 5.234 1.541 1 98.69 50 GLU B O 1
ATOM 1683 N N . MET B 1 51 ? -5.219 3.932 -0.15 1 98.38 51 MET B N 1
ATOM 1684 C CA . MET B 1 51 ? -3.826 4.375 -0.111 1 98.38 51 MET B CA 1
ATOM 1685 C C . MET B 1 51 ? -3.721 5.859 -0.451 1 98.38 51 MET B C 1
ATOM 1687 O O . MET B 1 51 ? -2.906 6.578 0.133 1 98.38 51 MET B O 1
ATOM 1691 N N . GLY B 1 52 ? -4.516 6.277 -1.421 1 98.25 52 GLY B N 1
ATOM 1692 C CA . GLY B 1 52 ? -4.582 7.699 -1.729 1 98.25 52 GLY B CA 1
ATOM 1693 C C . GLY B 1 52 ? -4.969 8.547 -0.535 1 98.25 52 GLY B C 1
ATOM 1694 O O . GLY B 1 52 ? -4.445 9.656 -0.359 1 98.25 52 GLY B O 1
ATOM 1695 N N . HIS B 1 53 ? -5.902 8.086 0.304 1 98.75 53 HIS B N 1
ATOM 1696 C CA . HIS B 1 53 ? -6.27 8.789 1.527 1 98.75 53 HIS B CA 1
ATOM 1697 C C . HIS B 1 53 ? -5.078 8.914 2.471 1 98.75 53 HIS B C 1
ATOM 1699 O O . HIS B 1 53 ? -4.832 9.984 3.029 1 98.75 53 HIS B O 1
ATOM 1705 N N . ALA B 1 54 ? -4.344 7.863 2.611 1 98.62 54 ALA B N 1
ATOM 1706 C CA . ALA B 1 54 ? -3.148 7.875 3.449 1 98.62 54 ALA B CA 1
ATOM 1707 C C . ALA B 1 54 ? -2.137 8.906 2.949 1 98.62 54 ALA B C 1
ATOM 1709 O O . ALA B 1 54 ? -1.571 9.664 3.74 1 98.62 54 ALA B O 1
ATOM 1710 N N . TYR B 1 55 ? -1.94 8.914 1.632 1 98.38 55 TYR B N 1
ATOM 1711 C CA . TYR B 1 55 ? -1.006 9.859 1.03 1 98.38 55 TYR B CA 1
ATOM 1712 C C . TYR B 1 55 ? -1.441 11.297 1.287 1 98.38 55 TYR B C 1
ATOM 1714 O O . TYR B 1 55 ? -0.625 12.141 1.662 1 98.38 55 TYR B O 1
ATOM 1722 N N . ALA B 1 56 ? -2.703 11.531 1.068 1 98.62 56 ALA B N 1
ATOM 1723 C CA . ALA B 1 56 ? -3.229 12.883 1.259 1 98.62 56 ALA B CA 1
ATOM 1724 C C . ALA B 1 56 ? -3.027 13.352 2.695 1 98.62 56 ALA B C 1
ATOM 1726 O O . ALA B 1 56 ? -2.654 14.508 2.932 1 98.62 56 ALA B O 1
ATOM 1727 N N . MET B 1 57 ? -3.242 12.531 3.631 1 98.81 57 MET B N 1
ATOM 1728 C CA . MET B 1 57 ? -3.066 12.875 5.039 1 98.81 57 MET B CA 1
ATOM 1729 C C . MET B 1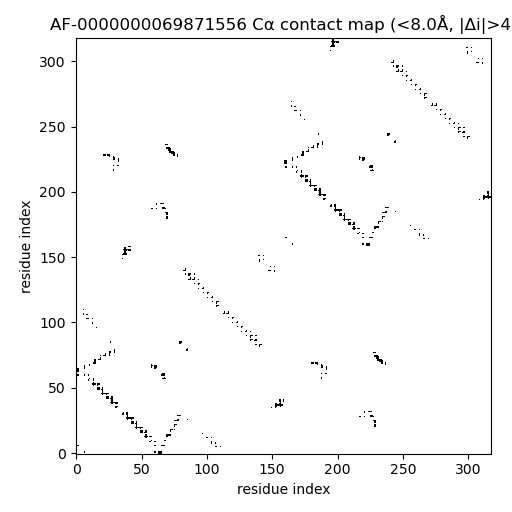 57 ? -1.596 13.117 5.359 1 98.81 57 MET B C 1
ATOM 1731 O O . MET B 1 57 ? -1.261 14.055 6.082 1 98.81 57 MET B O 1
ATOM 1735 N N . ALA B 1 58 ? -0.753 12.289 4.82 1 98.69 58 ALA B N 1
ATOM 1736 C CA . ALA B 1 58 ? 0.682 12.453 5.031 1 98.69 58 ALA B CA 1
ATOM 1737 C C . ALA B 1 58 ? 1.166 13.789 4.469 1 98.69 58 ALA B C 1
ATOM 1739 O O . ALA B 1 58 ? 1.882 14.531 5.145 1 98.69 58 ALA B O 1
ATOM 1740 N N . ASP B 1 59 ? 0.726 14.039 3.258 1 98.38 59 ASP B N 1
ATOM 1741 C CA . ASP B 1 59 ? 1.093 15.305 2.619 1 98.38 59 ASP B CA 1
ATOM 1742 C C . ASP B 1 59 ? 0.632 16.5 3.455 1 98.38 59 ASP B C 1
ATOM 1744 O O . ASP B 1 59 ? 1.354 17.484 3.584 1 98.38 59 ASP B O 1
ATOM 1748 N N . TYR B 1 60 ? -0.532 16.406 4.016 1 98.75 60 TYR B N 1
ATOM 1749 C CA . TYR B 1 60 ? -1.085 17.484 4.828 1 98.75 60 TYR B CA 1
ATOM 1750 C C . TYR B 1 60 ? -0.239 17.719 6.074 1 98.75 60 TYR B C 1
ATOM 1752 O O . TYR B 1 60 ? 0.097 18.859 6.402 1 98.75 60 TYR B O 1
ATOM 1760 N N . ILE B 1 61 ? 0.124 16.609 6.766 1 98.38 61 ILE B N 1
ATOM 1761 C CA . ILE B 1 61 ? 0.954 16.688 7.961 1 98.38 61 ILE B CA 1
ATOM 1762 C C . ILE B 1 61 ? 2.26 17.406 7.629 1 98.38 61 ILE B C 1
ATOM 1764 O O . ILE B 1 61 ? 2.672 18.328 8.352 1 98.38 61 ILE B O 1
ATOM 1768 N N . ILE B 1 62 ? 2.814 16.984 6.562 1 98.31 62 ILE B N 1
ATOM 1769 C CA . ILE B 1 62 ? 4.113 17.516 6.172 1 98.31 62 ILE B CA 1
ATOM 1770 C C . ILE B 1 62 ? 3.973 19 5.82 1 98.31 62 ILE B C 1
ATOM 1772 O O . ILE B 1 62 ? 4.789 19.828 6.238 1 98.31 62 ILE B O 1
ATOM 1776 N N . LYS B 1 63 ? 2.926 19.297 5.105 1 97.81 63 LYS B N 1
ATOM 1777 C CA . LYS B 1 63 ? 2.641 20.688 4.738 1 97.81 63 LYS B CA 1
ATOM 1778 C C . LYS B 1 63 ? 2.477 21.562 5.98 1 97.81 63 LYS B C 1
ATOM 1780 O O . LYS B 1 63 ? 2.82 22.734 5.965 1 97.81 63 LYS B O 1
ATOM 1785 N N . ARG B 1 64 ? 1.993 20.984 7.07 1 98.12 64 ARG B N 1
ATOM 1786 C CA . ARG B 1 64 ? 1.739 21.719 8.312 1 98.12 64 ARG B CA 1
ATOM 1787 C C . ARG B 1 64 ? 2.959 21.672 9.227 1 98.12 64 ARG B C 1
ATOM 1789 O O . ARG B 1 64 ? 2.865 22 10.414 1 98.12 64 ARG B O 1
ATOM 1796 N N . GLY B 1 65 ? 4.062 21.172 8.742 1 97.62 65 GLY B N 1
ATOM 1797 C CA . GLY B 1 65 ? 5.332 21.219 9.453 1 97.62 65 GLY B CA 1
ATOM 1798 C C . GLY B 1 65 ? 5.559 20 10.328 1 97.62 65 GLY B C 1
ATOM 1799 O O . GLY B 1 65 ? 6.504 19.953 11.125 1 97.62 65 GLY B O 1
ATOM 1800 N N . GLY B 1 66 ? 4.645 19 10.219 1 97.94 66 GLY B N 1
ATOM 1801 C CA . GLY B 1 66 ? 4.766 17.781 11.016 1 97.94 66 GLY B CA 1
ATOM 1802 C C . GLY B 1 66 ? 5.504 16.672 10.305 1 97.94 66 GLY B C 1
ATOM 1803 O O . GLY B 1 66 ? 6.082 16.875 9.242 1 97.94 66 GLY B O 1
ATOM 1804 N N . THR B 1 67 ? 5.512 15.484 11 1 98 67 THR B N 1
ATOM 1805 C CA . THR B 1 67 ? 6.16 14.281 10.484 1 98 67 THR B CA 1
ATOM 1806 C C . THR B 1 67 ? 5.137 13.18 10.242 1 98 67 THR B C 1
ATOM 1808 O O . THR B 1 67 ? 4.438 12.758 11.164 1 98 67 THR B O 1
ATOM 1811 N N . ALA B 1 68 ? 5.059 12.789 8.984 1 98.38 68 ALA B N 1
ATOM 1812 C CA . ALA B 1 68 ? 4.242 11.625 8.656 1 98.38 68 ALA B CA 1
ATOM 1813 C C . ALA B 1 68 ? 5.027 10.336 8.867 1 98.38 68 ALA B C 1
ATOM 1815 O O . ALA B 1 68 ? 6.215 10.258 8.539 1 98.38 68 ALA B O 1
ATOM 1816 N N . ILE B 1 69 ? 4.332 9.273 9.32 1 98.19 69 ILE B N 1
ATOM 1817 C CA . ILE B 1 69 ? 5 8.031 9.68 1 98.19 69 ILE B CA 1
ATOM 1818 C C . ILE B 1 69 ? 4.293 6.855 9 1 98.19 69 ILE B C 1
ATOM 1820 O O . ILE B 1 69 ? 3.062 6.82 8.938 1 98.19 69 ILE B O 1
ATOM 1824 N N . VAL B 1 70 ? 5.129 5.949 8.484 1 98.62 70 VAL B N 1
ATOM 1825 C CA . VAL B 1 70 ? 4.629 4.637 8.078 1 98.62 70 VAL B CA 1
ATOM 1826 C C . VAL B 1 70 ? 4.867 3.623 9.195 1 98.62 70 VAL B C 1
ATOM 1828 O O . VAL B 1 70 ? 6 3.189 9.414 1 98.62 70 VAL B O 1
ATOM 1831 N N . ASP B 1 71 ? 3.861 3.238 9.883 1 98.25 71 ASP B N 1
ATOM 1832 C CA . ASP B 1 71 ? 3.951 2.348 11.039 1 98.25 71 ASP B CA 1
ATOM 1833 C C . ASP B 1 71 ? 3.619 0.909 10.648 1 98.25 71 ASP B C 1
ATOM 1835 O O . ASP B 1 71 ? 3.354 0.622 9.477 1 98.25 71 ASP B O 1
ATOM 1839 N N . LYS B 1 72 ? 3.752 -0.002 11.625 1 98.44 72 LYS B N 1
ATOM 1840 C CA . LYS B 1 72 ? 3.369 -1.392 11.398 1 98.44 72 LYS B CA 1
ATOM 1841 C C . LYS B 1 72 ? 1.903 -1.497 10.984 1 98.44 72 LYS B C 1
ATOM 1843 O O . LYS B 1 72 ? 1.073 -0.693 11.414 1 98.44 72 LYS B O 1
ATOM 1848 N N . ILE B 1 73 ? 1.602 -2.406 10.156 1 98.69 73 ILE B N 1
ATOM 1849 C CA . ILE B 1 73 ? 0.229 -2.703 9.766 1 98.69 73 ILE B CA 1
ATOM 1850 C C . ILE B 1 73 ? -0.138 -4.121 10.195 1 98.69 73 ILE B C 1
ATOM 1852 O O . ILE B 1 73 ? 0.507 -5.086 9.781 1 98.69 73 ILE B O 1
ATOM 1856 N N . ASP B 1 74 ? -1.172 -4.238 10.992 1 98.5 74 ASP B N 1
ATOM 1857 C CA . ASP B 1 74 ? -1.608 -5.531 11.508 1 98.5 74 ASP B CA 1
ATOM 1858 C C . ASP B 1 74 ? -2.217 -6.391 10.406 1 98.5 74 ASP B C 1
ATOM 1860 O O . ASP B 1 74 ? -2.516 -5.895 9.32 1 98.5 74 ASP B O 1
ATOM 1864 N N . VAL B 1 75 ? -2.318 -7.656 10.734 1 98.25 75 VAL B N 1
ATOM 1865 C CA . VAL B 1 75 ? -2.85 -8.625 9.781 1 98.25 75 VAL B CA 1
ATOM 1866 C C . VAL B 1 75 ? -4.301 -8.281 9.453 1 98.25 75 VAL B C 1
ATOM 1868 O O . VAL B 1 75 ? -5.051 -7.824 10.32 1 98.25 75 VAL B O 1
ATOM 1871 N N . VAL B 1 76 ? -4.691 -8.453 8.227 1 98.56 76 VAL B N 1
ATOM 1872 C CA . VAL B 1 76 ? -6.078 -8.336 7.789 1 98.56 76 VAL B CA 1
ATOM 1873 C C . VAL B 1 76 ? -6.656 -9.734 7.547 1 98.56 76 VAL B C 1
ATOM 1875 O O . VAL B 1 76 ? -5.914 -10.703 7.395 1 98.56 76 VAL B O 1
ATOM 1878 N N . PRO B 1 77 ? -7.961 -9.867 7.551 1 98 77 PRO B N 1
ATOM 1879 C CA . PRO B 1 77 ? -8.531 -11.148 7.117 1 98 77 PRO B CA 1
ATOM 1880 C C . PRO B 1 77 ? -8.18 -11.484 5.672 1 98 77 PRO B C 1
ATOM 1882 O O . PRO B 1 77 ? -8.078 -10.586 4.828 1 98 77 PRO B O 1
ATOM 1885 N N . ASN B 1 78 ? -8.078 -12.852 5.324 1 97.31 78 ASN B N 1
ATOM 1886 C CA . ASN B 1 78 ? -7.707 -13.273 3.977 1 97.31 78 ASN B CA 1
ATOM 1887 C C . ASN B 1 78 ? -8.727 -14.25 3.393 1 97.31 78 ASN B C 1
ATOM 1889 O O . ASN B 1 78 ? -8.531 -14.781 2.301 1 97.31 78 ASN B O 1
ATOM 1893 N N . GLY B 1 79 ? -9.75 -14.469 3.977 1 95.81 79 GLY B N 1
ATOM 1894 C CA . GLY B 1 79 ? -10.781 -15.375 3.494 1 95.81 79 GLY B CA 1
ATOM 1895 C C . GLY B 1 79 ? -12.172 -15.023 3.992 1 95.81 79 GLY B C 1
ATOM 1896 O O . GLY B 1 79 ? -12.328 -14.523 5.109 1 95.81 79 GLY B O 1
ATOM 1897 N N . TRP B 1 80 ? -13.086 -15.336 3.143 1 96.81 80 TRP B N 1
ATOM 1898 C CA . TRP B 1 80 ? -14.492 -15.055 3.416 1 96.81 80 TRP B CA 1
ATOM 1899 C C . TRP B 1 80 ? -15.383 -16.172 2.893 1 96.81 80 TRP B C 1
ATOM 1901 O O . TRP B 1 80 ? -14.883 -17.203 2.408 1 96.81 80 TRP B O 1
ATOM 1911 N N . GLY B 1 81 ? -16.688 -16.109 3.131 1 95.62 81 GLY B N 1
ATOM 1912 C CA . GLY B 1 81 ? -17.641 -17.094 2.646 1 95.62 81 GLY B CA 1
ATOM 1913 C C . GLY B 1 81 ? -18.188 -16.75 1.275 1 95.62 81 GLY B C 1
ATOM 1914 O O . GLY B 1 81 ? -17.594 -17.094 0.256 1 95.62 81 GLY B O 1
ATOM 1915 N N . THR B 1 82 ? -19.266 -15.898 1.226 1 96.5 82 THR B N 1
ATOM 1916 C CA . THR B 1 82 ? -19.953 -15.523 -0.006 1 96.5 82 THR B CA 1
ATOM 1917 C C . THR B 1 82 ? -19.656 -14.078 -0.379 1 96.5 82 THR B C 1
ATOM 1919 O O . THR B 1 82 ? -19.219 -13.289 0.465 1 96.5 82 THR B O 1
ATOM 1922 N N . PRO B 1 83 ? -19.906 -13.758 -1.619 1 97.81 83 PRO B N 1
ATOM 1923 C CA . PRO B 1 83 ? -19.766 -12.352 -2.006 1 97.81 83 PRO B CA 1
ATOM 1924 C C . PRO B 1 83 ? -20.578 -11.406 -1.124 1 97.81 83 PRO B C 1
ATOM 1926 O O . PRO B 1 83 ? -20.109 -10.312 -0.787 1 97.81 83 PRO B O 1
ATOM 1929 N N . LEU B 1 84 ? -21.734 -11.836 -0.801 1 98.12 84 LEU B N 1
ATOM 1930 C CA . LEU B 1 84 ? -22.562 -11.008 0.071 1 98.12 84 LEU B CA 1
ATOM 1931 C C . LEU B 1 84 ? -21.859 -10.75 1.401 1 98.12 84 LEU B C 1
ATOM 1933 O O . LEU B 1 84 ? -21.828 -9.617 1.887 1 98.12 84 LEU B O 1
ATOM 1937 N N . GLU B 1 85 ? -21.266 -11.742 2.008 1 98.44 85 GLU B N 1
ATOM 1938 C CA . GLU B 1 85 ? -20.562 -11.594 3.279 1 98.44 85 GLU B CA 1
ATOM 1939 C C . GLU B 1 85 ? -19.391 -10.633 3.148 1 98.44 85 GLU B C 1
ATOM 1941 O O . GLU B 1 85 ? -19.109 -9.859 4.062 1 98.44 85 GLU B O 1
ATOM 1946 N N . VAL B 1 86 ? -18.641 -10.742 2.047 1 98.75 86 VAL B N 1
ATOM 1947 C CA . VAL B 1 86 ? -17.516 -9.852 1.805 1 98.75 86 VAL B CA 1
ATOM 1948 C C . VAL B 1 86 ? -18 -8.406 1.773 1 98.75 86 VAL B C 1
ATOM 1950 O O . VAL B 1 86 ? -17.438 -7.543 2.463 1 98.75 86 VAL B O 1
ATOM 1953 N N . PHE B 1 87 ? -19.031 -8.125 0.998 1 98.81 87 PHE B N 1
ATOM 1954 C CA . PHE B 1 87 ? -19.453 -6.742 0.817 1 98.81 87 PHE B CA 1
ATOM 1955 C C . PHE B 1 87 ? -20.156 -6.223 2.068 1 98.81 87 PHE B C 1
ATOM 1957 O O . PHE B 1 87 ? -20.125 -5.023 2.352 1 98.81 87 PHE B O 1
ATOM 1964 N N . GLU B 1 88 ? -20.812 -7.102 2.844 1 98.81 88 GLU B N 1
ATOM 1965 C CA . GLU B 1 88 ? -21.297 -6.684 4.156 1 98.81 88 GLU B CA 1
ATOM 1966 C C . GLU B 1 88 ? -20.141 -6.277 5.062 1 98.81 88 GLU B C 1
ATOM 1968 O O . GLU B 1 88 ? -20.25 -5.316 5.828 1 98.81 88 GLU B O 1
ATOM 1973 N N . HIS B 1 89 ? -19.062 -7.027 5.02 1 98.88 89 HIS B N 1
ATOM 1974 C CA . HIS B 1 89 ? -17.844 -6.645 5.738 1 98.88 89 HIS B CA 1
ATOM 1975 C C . HIS B 1 89 ? -17.328 -5.293 5.266 1 98.88 89 HIS B C 1
ATOM 1977 O O . HIS B 1 89 ? -16.922 -4.457 6.078 1 98.88 89 HIS B O 1
ATOM 1983 N N . VAL B 1 90 ? -17.344 -5.105 3.93 1 98.88 90 VAL B N 1
ATOM 1984 C CA . VAL B 1 90 ? -16.922 -3.828 3.363 1 98.88 90 VAL B CA 1
ATOM 1985 C C . VAL B 1 90 ? -17.75 -2.695 3.957 1 98.88 90 VAL B C 1
ATOM 1987 O O . VAL B 1 90 ? -17.203 -1.69 4.418 1 98.88 90 VAL B O 1
ATOM 1990 N N . TYR B 1 91 ? -19.094 -2.861 3.92 1 98.88 91 TYR B N 1
ATOM 1991 C CA . TYR B 1 91 ? -19.969 -1.82 4.43 1 98.88 91 TYR B CA 1
ATOM 1992 C C . TYR B 1 91 ? -19.688 -1.521 5.895 1 98.88 91 TYR B C 1
ATOM 1994 O O . TYR B 1 91 ? -19.547 -0.358 6.277 1 98.88 91 TYR B O 1
ATOM 2002 N N . LYS B 1 92 ? -19.562 -2.555 6.688 1 98.88 92 LYS B N 1
ATOM 2003 C CA . LYS B 1 92 ? -19.25 -2.377 8.109 1 98.88 92 LYS B CA 1
ATOM 2004 C C . LYS B 1 92 ? -17.922 -1.667 8.297 1 98.88 92 LYS B C 1
ATOM 2006 O O . LYS B 1 92 ? -17.781 -0.817 9.18 1 98.88 92 LYS B O 1
ATOM 2011 N N . HIS B 1 93 ? -16.953 -2.055 7.512 1 98.88 93 HIS B N 1
ATOM 2012 C CA . HIS B 1 93 ? -15.633 -1.447 7.594 1 98.88 93 HIS B CA 1
ATOM 2013 C C . HIS B 1 93 ? -15.68 0.036 7.242 1 98.88 93 HIS B C 1
ATOM 2015 O O . HIS B 1 93 ? -15.047 0.859 7.906 1 98.88 93 HIS B O 1
ATOM 2021 N N . GLU B 1 94 ? -16.422 0.344 6.141 1 98.81 94 GLU B N 1
ATOM 2022 C CA . GLU B 1 94 ? -16.562 1.749 5.77 1 98.81 94 GLU B CA 1
ATOM 2023 C C . GLU B 1 94 ? -17.188 2.557 6.902 1 98.81 94 GLU B C 1
ATOM 2025 O O . GLU B 1 94 ? -16.797 3.701 7.145 1 98.81 94 GLU B O 1
ATOM 2030 N N . CYS B 1 95 ? -18.203 2.002 7.582 1 98.81 95 CYS B N 1
ATOM 2031 C CA . CYS B 1 95 ? -18.812 2.664 8.734 1 98.81 95 CYS B CA 1
ATOM 2032 C C . CYS B 1 95 ? -17.797 2.877 9.836 1 98.81 95 CYS B C 1
ATOM 2034 O O . CYS B 1 95 ? -17.781 3.93 10.484 1 98.81 95 CYS B O 1
ATOM 2036 N N . HIS B 1 96 ? -17 1.867 10.062 1 98.88 96 HIS B N 1
ATOM 2037 C CA . HIS B 1 96 ? -15.93 1.98 11.047 1 98.88 96 HIS B CA 1
ATOM 2038 C C . HIS B 1 96 ? -14.969 3.111 10.695 1 98.88 96 HIS B C 1
ATOM 2040 O O . HIS B 1 96 ? -14.602 3.91 11.555 1 98.88 96 HIS B O 1
ATOM 2046 N N . VAL B 1 97 ? -14.531 3.164 9.398 1 98.75 97 VAL B N 1
ATOM 2047 C CA . VAL B 1 97 ? -13.641 4.227 8.945 1 98.75 97 VAL B CA 1
ATOM 2048 C C . VAL B 1 97 ? -14.289 5.586 9.188 1 98.75 97 VAL B C 1
ATOM 2050 O O . VAL B 1 97 ? -13.617 6.531 9.625 1 98.75 97 VAL B O 1
ATOM 2053 N N . SER B 1 98 ? -15.609 5.738 8.898 1 98.75 98 SER B N 1
ATOM 2054 C CA . SER B 1 98 ? -16.328 6.977 9.156 1 98.75 98 SER B CA 1
ATOM 2055 C C . SER B 1 98 ? -16.219 7.379 10.625 1 98.75 98 SER B C 1
ATOM 2057 O O . SER B 1 98 ? -16 8.547 10.938 1 98.75 98 SER B O 1
ATOM 2059 N N . ALA B 1 99 ? -16.375 6.441 11.492 1 98.81 99 ALA B N 1
ATOM 2060 C CA . ALA B 1 99 ? -16.297 6.719 12.93 1 98.81 99 ALA B CA 1
ATOM 2061 C C . ALA B 1 99 ? -14.898 7.207 13.305 1 98.81 99 ALA B C 1
ATOM 2063 O O . ALA B 1 99 ? -14.758 8.094 14.148 1 98.81 99 ALA B O 1
ATOM 2064 N N . LEU B 1 100 ? -13.867 6.602 12.742 1 98.81 100 LEU B N 1
ATOM 2065 C CA . LEU B 1 100 ? -12.492 7.027 13 1 98.81 100 LEU B CA 1
ATOM 2066 C C . LEU B 1 100 ? -12.281 8.469 12.555 1 98.81 100 LEU B C 1
ATOM 2068 O O . LEU B 1 100 ? -11.656 9.258 13.273 1 98.81 100 LEU B O 1
ATOM 2072 N N . VAL B 1 101 ? -12.758 8.773 11.344 1 98.69 101 VAL B N 1
ATOM 2073 C CA . VAL B 1 101 ? -12.617 10.117 10.797 1 98.69 101 VAL B CA 1
ATOM 2074 C C . VAL B 1 101 ? -13.352 11.117 11.688 1 98.69 101 VAL B C 1
ATOM 2076 O O . VAL B 1 101 ? -12.836 12.195 11.984 1 98.69 101 VAL B O 1
ATOM 2079 N N . ASP B 1 102 ? -14.562 10.758 12.102 1 98.56 102 ASP B N 1
ATOM 2080 C CA . ASP B 1 102 ? -15.336 11.617 12.992 1 98.56 102 ASP B CA 1
ATOM 2081 C C . ASP B 1 102 ? -14.57 11.906 14.281 1 98.56 102 ASP B C 1
ATOM 2083 O O . ASP B 1 102 ? -14.523 13.047 14.742 1 98.56 102 ASP B O 1
ATOM 2087 N N . LYS B 1 103 ? -14.023 10.883 14.844 1 98.62 103 LYS B N 1
ATOM 2088 C CA . LYS B 1 103 ? -13.227 11.055 16.047 1 98.62 103 LYS B CA 1
ATOM 2089 C C . LYS B 1 103 ? -12.047 12 15.805 1 98.62 103 LYS B C 1
ATOM 2091 O O . LYS B 1 103 ? -11.688 12.797 16.672 1 98.62 103 LYS B O 1
ATOM 2096 N N . LEU B 1 104 ? -11.43 11.844 14.672 1 98.62 104 LEU B N 1
ATOM 2097 C CA . LEU B 1 104 ? -10.305 12.688 14.305 1 98.62 104 LEU B CA 1
ATOM 2098 C C . LEU B 1 104 ? -10.727 14.141 14.18 1 98.62 104 LEU B C 1
ATOM 2100 O O . LEU B 1 104 ? -9.992 15.047 14.586 1 98.62 104 LEU B O 1
ATOM 2104 N N . VAL B 1 105 ? -11.906 14.383 13.57 1 98.44 105 VAL B N 1
ATOM 2105 C CA . VAL B 1 105 ? -12.461 15.727 13.484 1 98.44 105 VAL B CA 1
ATOM 2106 C C . VAL B 1 105 ? -12.648 16.297 14.891 1 98.44 105 VAL B C 1
ATOM 2108 O O . VAL B 1 105 ? -12.352 17.469 15.141 1 98.44 105 VAL B O 1
ATOM 2111 N N . ASP B 1 106 ? -13.117 15.516 15.844 1 98.56 106 ASP B N 1
ATOM 2112 C CA . ASP B 1 106 ? -13.297 15.945 17.234 1 98.56 106 ASP B CA 1
ATOM 2113 C C . ASP B 1 106 ? -11.969 16.375 17.844 1 98.56 106 ASP B C 1
ATOM 2115 O O . ASP B 1 106 ? -11.906 17.359 18.578 1 98.56 106 ASP B O 1
ATOM 2119 N N . VAL B 1 107 ? -10.93 15.594 17.594 1 98.44 107 VAL B N 1
ATOM 2120 C CA . VAL B 1 107 ? -9.602 15.938 18.109 1 98.44 107 VAL B CA 1
ATOM 2121 C C . VAL B 1 107 ? -9.18 17.297 17.547 1 98.44 107 VAL B C 1
ATOM 2123 O O . VAL B 1 107 ? -8.688 18.156 18.297 1 98.44 107 VAL B O 1
ATOM 2126 N N . ALA B 1 108 ? -9.352 17.484 16.203 1 98.56 108 ALA B N 1
ATOM 2127 C CA . ALA B 1 108 ? -8.977 18.734 15.57 1 98.56 108 ALA B CA 1
ATOM 2128 C C . ALA B 1 108 ? -9.766 19.906 16.156 1 98.56 108 ALA B C 1
ATOM 2130 O O . ALA B 1 108 ? -9.227 21 16.344 1 98.56 108 ALA B O 1
ATOM 2131 N N . ALA B 1 109 ? -11.07 19.672 16.422 1 98.19 109 ALA B N 1
ATOM 2132 C CA . ALA B 1 109 ? -11.93 20.688 17.016 1 98.19 109 ALA B CA 1
ATOM 2133 C C . ALA B 1 109 ? -11.461 21.047 18.422 1 98.19 109 ALA B C 1
ATOM 2135 O O . ALA B 1 109 ? -11.391 22.219 18.781 1 98.19 109 ALA B O 1
ATOM 2136 N N . ALA B 1 110 ? -11.164 20.062 19.188 1 98.06 110 ALA B N 1
ATOM 2137 C CA . ALA B 1 110 ? -10.695 20.266 20.562 1 98.06 110 ALA B CA 1
ATOM 2138 C C . ALA B 1 110 ? -9.398 21.062 20.578 1 98.06 110 ALA B C 1
ATOM 2140 O O . ALA B 1 110 ? -9.172 21.875 21.484 1 98.06 110 ALA B O 1
ATOM 2141 N N . GLU B 1 111 ? -8.562 20.844 19.594 1 97.69 111 GLU B N 1
ATOM 2142 C CA . GLU B 1 111 ? -7.297 21.562 19.484 1 97.69 111 GLU B CA 1
ATOM 2143 C C . GLU B 1 111 ? -7.496 22.938 18.844 1 97.69 111 GLU B C 1
ATOM 2145 O O . GLU B 1 111 ? -6.535 23.688 18.656 1 97.69 111 GLU B O 1
ATOM 2150 N N . LYS B 1 112 ? -8.664 23.25 18.438 1 97.81 112 LYS B N 1
ATOM 2151 C CA . LYS B 1 112 ? -9.047 24.5 17.797 1 97.81 112 LYS B CA 1
ATOM 2152 C C . LYS B 1 112 ? -8.234 24.75 16.531 1 97.81 112 LYS B C 1
ATOM 2154 O O . LYS B 1 112 ? -7.891 25.891 16.219 1 97.81 112 LYS B O 1
ATOM 2159 N N . ASP B 1 113 ? -7.84 23.719 15.891 1 98.19 113 ASP B N 1
ATOM 2160 C CA . ASP B 1 113 ? -7.09 23.812 14.641 1 98.19 113 ASP B CA 1
ATOM 2161 C C . ASP B 1 113 ? -8.031 23.906 13.445 1 98.19 113 ASP B C 1
ATOM 2163 O O . ASP B 1 113 ? -8.469 22.875 12.922 1 98.19 113 ASP B O 1
ATOM 2167 N N . LYS B 1 114 ? -8.297 25.031 12.953 1 98 114 LYS B N 1
ATOM 2168 C CA . LYS B 1 114 ? -9.305 25.281 11.922 1 98 114 LYS B CA 1
ATOM 2169 C C . LYS B 1 114 ? -8.867 24.703 10.578 1 98 114 LYS B C 1
ATOM 2171 O O . LYS B 1 114 ? -9.688 24.188 9.82 1 98 114 LYS B O 1
ATOM 2176 N N . ALA B 1 115 ? -7.637 24.859 10.336 1 97.81 115 ALA B N 1
ATOM 2177 C CA . ALA B 1 115 ? -7.125 24.328 9.07 1 97.81 115 ALA B CA 1
ATOM 2178 C C . ALA B 1 115 ? -7.324 22.828 8.977 1 97.81 115 ALA B C 1
ATOM 2180 O O . ALA B 1 115 ? -7.766 22.312 7.949 1 97.81 115 ALA B O 1
ATOM 2181 N N . THR B 1 116 ? -6.98 22.094 10.023 1 98.38 116 THR B N 1
ATOM 2182 C CA . THR B 1 116 ? -7.148 20.641 10.039 1 98.38 116 THR B CA 1
ATOM 2183 C C . THR B 1 116 ? -8.625 20.281 9.977 1 98.38 116 THR B C 1
ATOM 2185 O O . THR B 1 116 ? -9 19.297 9.32 1 98.38 116 THR B O 1
ATOM 2188 N N . GLN B 1 117 ? -9.492 20.969 10.688 1 98.06 117 GLN B N 1
ATOM 2189 C CA . GLN B 1 117 ? -10.922 20.703 10.586 1 98.06 117 GLN B CA 1
ATOM 2190 C C . GLN B 1 117 ? -11.391 20.797 9.133 1 98.06 117 GLN B C 1
ATOM 2192 O O . GLN B 1 117 ? -12.086 19.891 8.648 1 98.06 117 GLN B O 1
ATOM 2197 N N . ASP B 1 118 ? -10.992 21.875 8.492 1 98.31 118 ASP B N 1
ATOM 2198 C CA . ASP B 1 118 ? -11.375 22.062 7.098 1 98.31 118 ASP B CA 1
ATOM 2199 C C . ASP B 1 118 ? -10.898 20.906 6.227 1 98.31 118 ASP B C 1
ATOM 2201 O O . ASP B 1 118 ? -11.656 20.391 5.402 1 98.31 118 ASP B O 1
ATOM 2205 N N . PHE B 1 119 ? -9.672 20.484 6.422 1 98.75 119 PHE B N 1
ATOM 2206 C CA . PHE B 1 119 ? -9.078 19.375 5.691 1 98.75 119 PHE B CA 1
ATOM 2207 C C . PHE B 1 119 ? -9.891 18.094 5.906 1 98.75 119 PHE B C 1
ATOM 2209 O O . PHE B 1 119 ? -10.227 17.406 4.945 1 98.75 119 PHE B O 1
ATOM 2216 N N . LEU B 1 120 ? -10.281 17.812 7.109 1 98.69 120 LEU B N 1
ATOM 2217 C CA . LEU B 1 120 ? -10.93 16.547 7.48 1 98.69 120 LEU B CA 1
ATOM 2218 C C . LEU B 1 120 ? -12.383 16.531 7.023 1 98.69 120 LEU B C 1
ATOM 2220 O O . LEU B 1 120 ? -12.953 15.461 6.797 1 98.69 120 LEU B O 1
ATOM 2224 N N . TRP B 1 121 ? -13 17.688 6.84 1 98.19 121 TRP B N 1
ATOM 2225 C CA . TRP B 1 121 ? -14.375 17.734 6.355 1 98.19 121 TRP B CA 1
ATOM 2226 C C . TRP B 1 121 ? -14.477 17.125 4.961 1 98.19 121 TRP B C 1
ATOM 2228 O O . TRP B 1 121 ? -15.508 16.531 4.605 1 98.19 121 TRP B O 1
ATOM 2238 N N . GLY B 1 122 ? -13.438 17.297 4.164 1 98.19 122 GLY B N 1
ATOM 2239 C CA . GLY B 1 122 ? -13.398 16.609 2.883 1 98.19 122 GLY B CA 1
ATOM 2240 C C . GLY B 1 122 ? -13.547 15.102 3.006 1 98.19 122 GLY B C 1
ATOM 2241 O O . GLY B 1 122 ? -14.258 14.477 2.219 1 98.19 122 GLY B O 1
ATOM 2242 N N . PHE B 1 123 ? -12.875 14.562 4.031 1 98.69 123 PHE B N 1
ATOM 2243 C CA . PHE B 1 123 ? -12.961 13.125 4.262 1 98.69 123 PHE B CA 1
ATOM 2244 C C . PHE B 1 123 ? -14.344 12.742 4.766 1 98.69 123 PHE B C 1
ATOM 2246 O O . PHE B 1 123 ? -14.867 11.688 4.41 1 98.69 123 PHE B O 1
ATOM 2253 N N . VAL B 1 124 ? -14.953 13.562 5.629 1 98.44 124 VAL B N 1
ATOM 2254 C CA . VAL B 1 124 ? -16.297 13.312 6.137 1 98.44 124 VAL B CA 1
ATOM 2255 C C . VAL B 1 124 ? -17.281 13.203 4.973 1 98.44 124 VAL B C 1
ATOM 2257 O O . VAL B 1 124 ? -18.062 12.266 4.906 1 98.44 124 VAL B O 1
ATOM 2260 N N . ARG B 1 125 ? -17.219 14.117 4.023 1 98.19 125 ARG B N 1
ATOM 2261 C CA . ARG B 1 125 ? -18.109 14.109 2.863 1 98.19 125 ARG B CA 1
ATOM 2262 C C . ARG B 1 125 ? -17.859 12.875 1.997 1 98.19 125 ARG B C 1
ATOM 2264 O O . ARG B 1 125 ? -18.812 12.234 1.543 1 98.19 125 ARG B O 1
ATOM 2271 N N . GLU B 1 126 ? -16.609 12.594 1.787 1 97.88 126 GLU B N 1
ATOM 2272 C CA . GLU B 1 126 ? -16.266 11.43 0.979 1 97.88 126 GLU B CA 1
ATOM 2273 C C . GLU B 1 126 ? -16.766 10.141 1.614 1 97.88 126 GLU B C 1
ATOM 2275 O O . GLU B 1 126 ? -17.219 9.234 0.913 1 97.88 126 GLU B O 1
ATOM 2280 N N . GLN B 1 127 ? -16.688 10.055 2.975 1 98.19 127 GLN B N 1
ATOM 2281 C CA . GLN B 1 127 ? -17.109 8.844 3.666 1 98.19 127 GLN B CA 1
ATOM 2282 C C . GLN B 1 127 ? -18.609 8.602 3.514 1 98.19 127 GLN B C 1
ATOM 2284 O O . GLN B 1 127 ? -19.062 7.457 3.467 1 98.19 127 GLN B O 1
ATOM 2289 N N . VAL B 1 128 ? -19.422 9.719 3.408 1 98.06 128 VAL B N 1
ATOM 2290 C CA . VAL B 1 128 ? -20.844 9.57 3.148 1 98.06 128 VAL B CA 1
ATOM 2291 C C . VAL B 1 128 ? -21.062 8.828 1.833 1 98.06 128 VAL B C 1
ATOM 2293 O O . VAL B 1 128 ? -21.859 7.887 1.765 1 98.06 128 VAL B O 1
ATOM 2296 N N . GLU B 1 129 ? -20.375 9.203 0.814 1 98 129 GLU B N 1
ATOM 2297 C CA . GLU B 1 129 ? -20.469 8.57 -0.5 1 98 129 GLU B CA 1
ATOM 2298 C C . GLU B 1 129 ? -19.969 7.129 -0.458 1 98 129 GLU B C 1
ATOM 2300 O O . GLU B 1 129 ? -20.562 6.242 -1.081 1 98 129 GLU B O 1
ATOM 2305 N N . GLU B 1 130 ? -18.844 6.879 0.3 1 98.31 130 GLU B N 1
ATOM 2306 C CA . GLU B 1 130 ? -18.281 5.535 0.368 1 98.31 130 GLU B CA 1
ATOM 2307 C C . GLU B 1 130 ? -19.25 4.566 1.053 1 98.31 130 GLU B C 1
ATOM 2309 O O . GLU B 1 130 ? -19.438 3.436 0.597 1 98.31 130 GLU B O 1
ATOM 2314 N N . GLU B 1 131 ? -19.875 4.988 2.193 1 98.5 131 GLU B N 1
ATOM 2315 C CA . GLU B 1 131 ? -20.859 4.145 2.86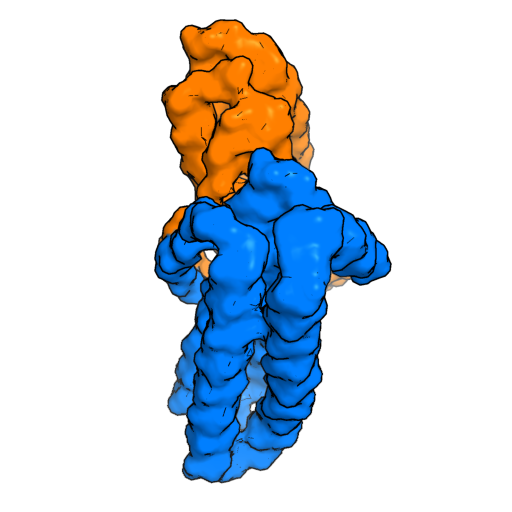7 1 98.5 131 GLU B CA 1
ATOM 2316 C C . GLU B 1 131 ? -22.047 3.848 1.958 1 98.5 131 GLU B C 1
ATOM 2318 O O . GLU B 1 131 ? -22.5 2.703 1.871 1 98.5 131 GLU B O 1
ATOM 2323 N N . ALA B 1 132 ? -22.578 4.895 1.24 1 98.69 132 ALA B N 1
ATOM 2324 C CA . ALA B 1 132 ? -23.719 4.723 0.338 1 98.69 132 ALA B CA 1
ATOM 2325 C C . ALA B 1 132 ? -23.391 3.736 -0.778 1 98.69 132 ALA B C 1
ATOM 2327 O O . ALA B 1 132 ? -24.203 2.881 -1.12 1 98.69 132 ALA B O 1
ATOM 2328 N N . THR B 1 133 ? -22.219 3.902 -1.321 1 98.5 133 THR B N 1
ATOM 2329 C CA . THR B 1 133 ? -21.781 3.014 -2.391 1 98.5 133 THR B CA 1
ATOM 2330 C C . THR B 1 133 ? -21.719 1.568 -1.902 1 98.5 133 THR B C 1
ATOM 2332 O O . THR B 1 133 ? -22.25 0.667 -2.547 1 98.5 133 THR B O 1
ATOM 2335 N N . ALA B 1 134 ? -21.062 1.315 -0.728 1 98.69 134 ALA B N 1
ATOM 2336 C CA . ALA B 1 134 ? -20.922 -0.032 -0.18 1 98.69 134 ALA B CA 1
ATOM 2337 C C . ALA B 1 134 ? -22.297 -0.635 0.124 1 98.69 134 ALA B C 1
ATOM 2339 O O . ALA B 1 134 ? -22.562 -1.787 -0.225 1 98.69 134 ALA B O 1
ATOM 2340 N N . GLN B 1 135 ? -23.125 0.183 0.764 1 98.62 135 GLN B N 1
ATOM 2341 C CA . GLN B 1 135 ? -24.484 -0.273 1.067 1 98.62 135 GLN B CA 1
ATOM 2342 C C . GLN B 1 135 ? -25.25 -0.599 -0.209 1 98.62 135 GLN B C 1
ATOM 2344 O O . GLN B 1 135 ? -26 -1.581 -0.259 1 98.62 135 GLN B O 1
ATOM 2349 N N . GLY B 1 136 ? -25.141 0.237 -1.201 1 98.62 136 GLY B N 1
ATOM 2350 C CA . GLY B 1 136 ? -25.797 -0.004 -2.479 1 98.62 136 GLY B CA 1
ATOM 2351 C C . GLY B 1 136 ? -25.406 -1.325 -3.111 1 98.62 136 GLY B C 1
ATOM 2352 O O . GLY B 1 136 ? -26.234 -2.023 -3.682 1 98.62 136 GLY B O 1
ATOM 2353 N N . ILE B 1 137 ? -24.141 -1.67 -3.041 1 98.44 137 ILE B N 1
ATOM 2354 C CA . ILE B 1 137 ? -23.656 -2.93 -3.596 1 98.44 137 ILE B CA 1
ATOM 2355 C C . ILE B 1 137 ? -24.25 -4.098 -2.811 1 98.44 137 ILE B C 1
ATOM 2357 O O . ILE B 1 137 ? -24.688 -5.09 -3.398 1 98.44 137 ILE B O 1
ATOM 2361 N N . VAL B 1 138 ? -24.234 -3.951 -1.449 1 98.62 138 VAL B N 1
ATOM 2362 C CA . VAL B 1 138 ? -24.844 -4.98 -0.609 1 98.62 138 VAL B CA 1
ATOM 2363 C C . VAL B 1 138 ? -26.281 -5.211 -1.037 1 98.62 138 VAL B C 1
ATOM 2365 O O . VAL B 1 138 ? -26.703 -6.352 -1.232 1 98.62 138 VAL B O 1
ATOM 2368 N N . ASP B 1 139 ? -27.047 -4.141 -1.226 1 98.5 139 ASP B N 1
ATOM 2369 C CA . ASP B 1 139 ? -28.453 -4.234 -1.604 1 98.5 139 ASP B CA 1
ATOM 2370 C C . ASP B 1 139 ? -28.609 -4.883 -2.979 1 98.5 139 ASP B C 1
ATOM 2372 O O . ASP B 1 139 ? -29.5 -5.707 -3.182 1 98.5 139 ASP B O 1
ATOM 2376 N N . LYS B 1 140 ? -27.781 -4.523 -3.904 1 98 140 LYS B N 1
ATOM 2377 C CA . LYS B 1 140 ? -27.828 -5.074 -5.254 1 98 140 LYS B CA 1
ATOM 2378 C C . LYS B 1 140 ? -27.578 -6.582 -5.242 1 98 140 LYS B C 1
ATOM 2380 O O . LYS B 1 140 ? -28.266 -7.336 -5.93 1 98 140 LYS B O 1
ATOM 2385 N N . ILE B 1 141 ? -26.594 -7.016 -4.43 1 98.31 141 ILE B N 1
ATOM 2386 C CA . ILE B 1 141 ? -26.266 -8.438 -4.348 1 98.31 141 ILE B CA 1
ATOM 2387 C C . ILE B 1 141 ? -27.422 -9.203 -3.73 1 98.31 141 ILE B C 1
ATOM 2389 O O . ILE B 1 141 ? -27.797 -10.273 -4.215 1 98.31 141 ILE B O 1
ATOM 2393 N N . LYS B 1 142 ? -28.016 -8.664 -2.688 1 97.81 142 LYS B N 1
ATOM 2394 C CA . LYS B 1 142 ? -29.172 -9.297 -2.043 1 97.81 142 LYS B CA 1
ATOM 2395 C C . LYS B 1 142 ? -30.328 -9.445 -3.016 1 97.81 142 LYS B C 1
ATOM 2397 O O . LYS B 1 142 ? -31 -10.484 -3.045 1 97.81 142 LYS B O 1
ATOM 2402 N N . LYS B 1 143 ? -30.531 -8.492 -3.803 1 97.31 143 LYS B N 1
ATOM 2403 C CA . LYS B 1 143 ? -31.641 -8.492 -4.754 1 97.31 143 LYS B CA 1
ATOM 2404 C C . LYS B 1 143 ? -31.375 -9.453 -5.91 1 97.31 143 LYS B C 1
ATOM 2406 O O . LYS B 1 143 ? -32.281 -10.141 -6.387 1 97.31 143 LYS B O 1
ATOM 2411 N N . ALA B 1 144 ? -30.141 -9.438 -6.375 1 96.06 144 ALA B N 1
ATOM 2412 C CA . ALA B 1 144 ? -29.75 -10.273 -7.512 1 96.06 144 ALA B CA 1
ATOM 2413 C C . ALA B 1 144 ? -29.797 -11.75 -7.145 1 96.06 144 ALA B C 1
ATOM 2415 O O . ALA B 1 144 ? -30.203 -12.594 -7.953 1 96.06 144 ALA B O 1
ATOM 2416 N N . GLY B 1 145 ? -29.406 -12.047 -5.945 1 90.88 145 GLY B N 1
ATOM 2417 C CA . GLY B 1 145 ? -29.297 -13.438 -5.531 1 90.88 145 GLY B CA 1
ATOM 2418 C C . GLY B 1 145 ? -28.203 -14.195 -6.258 1 90.88 145 GLY B C 1
ATOM 2419 O O . GLY B 1 145 ? -27.375 -13.602 -6.945 1 90.88 145 GLY B O 1
ATOM 2420 N N . ASP B 1 146 ? -28.281 -15.555 -6.082 1 87.5 146 ASP B N 1
ATOM 2421 C CA . ASP B 1 146 ? -27.219 -16.422 -6.605 1 87.5 146 ASP B CA 1
ATOM 2422 C C . ASP B 1 146 ? -27.203 -16.391 -8.133 1 87.5 146 ASP B C 1
ATOM 2424 O O . ASP B 1 146 ? -26.141 -16.453 -8.75 1 87.5 146 ASP B O 1
ATOM 2428 N N . THR B 1 147 ? -28.375 -16.141 -8.68 1 90.19 147 THR B N 1
ATOM 2429 C CA . THR B 1 147 ? -28.484 -16.219 -10.125 1 90.19 147 THR B CA 1
ATOM 2430 C C . THR B 1 147 ? -27.969 -14.945 -10.789 1 90.19 147 THR B C 1
ATOM 2432 O O . THR B 1 147 ? -27.531 -14.977 -11.938 1 90.19 147 THR B O 1
ATOM 2435 N N . GLY B 1 148 ? -27.984 -13.93 -10.07 1 95.44 148 GLY B N 1
ATOM 2436 C CA . GLY B 1 148 ? -27.625 -12.641 -10.656 1 95.44 148 GLY B CA 1
ATOM 2437 C C . GLY B 1 148 ? -26.281 -12.125 -10.203 1 95.44 148 GLY B C 1
ATOM 2438 O O . GLY B 1 148 ? -25.906 -11 -10.523 1 95.44 148 GLY B O 1
ATOM 2439 N N . ILE B 1 149 ? -25.594 -12.938 -9.445 1 97.06 149 ILE B N 1
ATOM 2440 C CA . ILE B 1 149 ? -24.375 -12.477 -8.789 1 97.06 149 ILE B CA 1
ATOM 2441 C C . ILE B 1 149 ? -23.328 -12.102 -9.836 1 97.06 149 ILE B C 1
ATOM 2443 O O . ILE B 1 149 ? -22.594 -11.133 -9.664 1 97.06 149 ILE B O 1
ATOM 2447 N N . PHE B 1 150 ? -23.312 -12.805 -10.961 1 96.69 150 PHE B N 1
ATOM 2448 C CA . PHE B 1 150 ? -22.312 -12.547 -11.984 1 96.69 150 PHE B CA 1
ATOM 2449 C C . PHE B 1 150 ? -22.641 -11.273 -12.758 1 96.69 150 PHE B C 1
ATOM 2451 O O . PHE B 1 150 ? -21.734 -10.609 -13.273 1 96.69 150 PHE B O 1
ATOM 2458 N N . PHE B 1 151 ? -23.906 -11.008 -12.805 1 96.38 151 PHE B N 1
ATOM 2459 C CA . PHE B 1 151 ? -24.281 -9.719 -13.375 1 96.38 151 PHE B CA 1
ATOM 2460 C C . PHE B 1 151 ? -23.719 -8.57 -12.539 1 96.38 151 PHE B C 1
ATOM 2462 O O . PHE B 1 151 ? -23.156 -7.621 -13.078 1 96.38 151 PHE B O 1
ATOM 2469 N N . VAL B 1 152 ? -23.922 -8.695 -11.242 1 97.75 152 VAL B N 1
ATOM 2470 C CA . VAL B 1 152 ? -23.391 -7.68 -10.336 1 97.75 152 VAL B CA 1
ATOM 2471 C C . VAL B 1 152 ? -21.875 -7.629 -10.453 1 97.75 152 VAL B C 1
ATOM 2473 O O . VAL B 1 152 ? -21.281 -6.543 -10.5 1 97.75 152 VAL B O 1
ATOM 2476 N N . ASP B 1 153 ? -21.25 -8.773 -10.516 1 98.12 153 ASP B N 1
ATOM 2477 C CA . ASP B 1 153 ? -19.812 -8.875 -10.695 1 98.12 153 ASP B CA 1
ATOM 2478 C C . ASP B 1 153 ? -19.344 -8.125 -11.945 1 98.12 153 ASP B C 1
ATOM 2480 O O . ASP B 1 153 ? -18.406 -7.324 -11.883 1 98.12 153 ASP B O 1
ATOM 2484 N N . SER B 1 154 ? -20.016 -8.367 -13.008 1 97.31 154 SER B N 1
ATOM 2485 C CA . SER B 1 154 ? -19.672 -7.738 -14.273 1 97.31 154 SER B CA 1
ATOM 2486 C C . SER B 1 154 ? -19.828 -6.223 -14.203 1 97.31 154 SER B C 1
ATOM 2488 O O . SER B 1 154 ? -19 -5.48 -14.711 1 97.31 154 SER B O 1
ATOM 2490 N N . GLN B 1 155 ? -20.828 -5.77 -13.594 1 96.75 155 GLN B N 1
ATOM 2491 C CA . GLN B 1 155 ? -21.094 -4.344 -13.453 1 96.75 155 GLN B CA 1
ATOM 2492 C C . GLN B 1 155 ? -19.984 -3.648 -12.68 1 96.75 155 GLN B C 1
ATOM 2494 O O . GLN B 1 155 ? -19.531 -2.561 -13.055 1 96.75 155 GLN B O 1
ATOM 2499 N N . LEU B 1 156 ? -19.531 -4.32 -11.656 1 97 156 LEU B N 1
ATOM 2500 C CA . LEU B 1 156 ? -18.531 -3.705 -10.797 1 97 156 LEU B CA 1
ATOM 2501 C C . LEU B 1 156 ? -17.156 -3.766 -11.453 1 97 156 LEU B C 1
ATOM 2503 O O . LEU B 1 156 ? -16.234 -3.033 -11.062 1 97 156 LEU B O 1
ATOM 2507 N N . GLY B 1 157 ? -17.016 -4.617 -12.406 1 95.19 157 GLY B N 1
ATOM 2508 C CA . GLY B 1 157 ? -15.766 -4.703 -13.156 1 95.19 157 GLY B CA 1
ATOM 2509 C C . GLY B 1 157 ? -15.562 -3.531 -14.102 1 95.19 157 GLY B C 1
ATOM 2510 O O . GLY B 1 157 ? -14.453 -3.316 -14.602 1 95.19 157 GLY B O 1
ATOM 2511 N N . GLN B 1 158 ? -16.594 -2.742 -14.352 1 89.69 158 GLN B N 1
ATOM 2512 C CA . GLN B 1 158 ? -16.547 -1.612 -15.281 1 89.69 158 GLN B CA 1
ATOM 2513 C C . GLN B 1 158 ? -16.062 -0.349 -14.578 1 89.69 158 GLN B C 1
ATOM 2515 O O . GLN B 1 158 ? -15.82 0.673 -15.219 1 89.69 158 GLN B O 1
ATOM 2520 N N . ARG B 1 159 ? -15.859 -0.456 -13.453 1 74.44 159 ARG B N 1
ATOM 2521 C CA . ARG B 1 159 ? -15.305 0.679 -12.719 1 74.44 159 ARG B CA 1
ATOM 2522 C C . ARG B 1 159 ? -13.836 0.889 -13.07 1 74.44 159 ARG B C 1
ATOM 2524 O O . ARG B 1 159 ? -13.078 -0.075 -13.195 1 74.44 159 ARG B O 1
#